Protein AF-A0A7S1QI82-F1 (afdb_monomer_lite)

Secondary structure (DSSP, 8-state):
-PPPHHHHHHHHHHHHHHHHHHHHHHHHHHHHHHHHHHHHTTPPPPPTHHHHHHHHHHHHHHHHIIIIIHHHHHHHHH---S-HHHHHHHHHHHHHHHHHHHHHHHHHHHHHHHHSS--TTHHHHHHHHHHHHHHHHHHHHHHHHHHHHHHHHHHHHT-HHHHHHHHHHHHHHHHHHHHHHHHHHHHHHHHHHHHHHHHHTT---HHHHHHHHHHHHHHHHHHHHHHHHHHHTT--

pLDDT: mean 76.44, std 11.3, range [37.56, 93.88]

InterPro domains:
  IPR006876 LMBR1-like membrane protein [PF04791] (2-194)
  IPR051584 GPCR-associated LMBR1 domain-containing protein [PTHR21355] (2-207)

Organism: Alexandrium catenella (NCBI:txid2925)

Foldseek 3Di:
DDDPPLNVVLVVLLVCLVVVVVVLVVVVVVLVVVQVVCVVVVHDGDDCVVSVVSVVCSVVSVVCSVPPVVVLVVQLVVQPDPDNVCSSVVSCVVCVVVVVVVVVVVVVVLVCVVVVPPPPPDPVVVVVVVVVVVVVVVCVVVVVVCVPVVVVVVVCVVDVVNVVVVVVVVVVVVVVVVVVVVVVVVVVLVVVVVVLVVVVVPDDDPVSVVVSVVVVVVSVVVVVVVVCVVVVVVDD

Radius of gyration: 30.06 Å; chains: 1; bounding box: 68×50×97 Å

Sequence (236 aa):
REVGWLSFLTSLLGFVLSFGIIALVPYDVWEALSLEEAQQRHEDLPSQVLVDSSWELIYWATSLLCWVLCPVFIEYEAAGDFTVIGRLRASLKRNAAWCAAYIIGGLLVLVWLSVGGGAHGGLSAWCIAASNAWGLLVSTVLMGYGLVAVPRHLWRLACPAEQLATSYCVAVSMDEARLSTQFELQDVISEARAEIMSRSMQMWDPNLERAFSILQQTLEECEQLHCELTNGARGP

Structure (mmCIF, N/CA/C/O backbone):
data_AF-A0A7S1QI82-F1
#
_entry.id   AF-A0A7S1QI82-F1
#
loop_
_atom_site.group_PDB
_atom_site.id
_atom_site.type_symbol
_atom_site.label_atom_id
_atom_site.label_alt_id
_atom_site.label_comp_id
_atom_site.label_asym_id
_atom_site.label_entity_id
_atom_site.label_seq_id
_atom_site.pdbx_PDB_ins_code
_atom_site.Cartn_x
_atom_site.Cartn_y
_atom_site.Cartn_z
_atom_site.occupancy
_atom_site.B_iso_or_equiv
_atom_site.auth_seq_id
_atom_site.auth_comp_id
_atom_site.auth_asym_id
_atom_site.auth_atom_id
_atom_site.pdbx_PDB_model_num
ATOM 1 N N . ARG A 1 1 ? -21.708 5.880 1.267 1.00 50.91 1 ARG A N 1
ATOM 2 C CA . ARG A 1 1 ? -20.291 5.980 1.691 1.00 50.91 1 ARG A CA 1
ATOM 3 C C . ARG A 1 1 ? -19.605 6.826 0.629 1.00 50.91 1 ARG A C 1
ATOM 5 O O . ARG A 1 1 ? -19.436 6.339 -0.479 1.00 50.91 1 ARG A O 1
ATOM 12 N N . GLU A 1 2 ? -19.391 8.113 0.893 1.00 57.50 2 GLU A N 1
ATOM 13 C CA . GLU A 1 2 ? -18.728 9.001 -0.069 1.00 57.50 2 GLU A CA 1
ATOM 14 C C . GLU A 1 2 ? -17.268 8.562 -0.189 1.00 57.50 2 GLU A C 1
ATOM 16 O O . GLU A 1 2 ? -16.585 8.387 0.821 1.00 57.50 2 GLU A O 1
ATOM 21 N N . VAL A 1 3 ? -16.818 8.270 -1.408 1.00 61.97 3 VAL A N 1
ATOM 22 C CA . VAL A 1 3 ? -15.429 7.873 -1.645 1.00 61.97 3 VAL A CA 1
ATOM 23 C C . VAL A 1 3 ? -14.566 9.089 -1.337 1.00 61.97 3 VAL A C 1
ATOM 25 O O . VAL A 1 3 ? -14.756 10.149 -1.930 1.00 61.97 3 VAL A O 1
ATOM 28 N N . GLY A 1 4 ? -13.641 8.950 -0.386 1.00 75.31 4 GLY A N 1
ATOM 29 C CA . GLY A 1 4 ? -12.740 10.037 -0.023 1.00 75.31 4 GLY A CA 1
ATOM 30 C C . GLY A 1 4 ? -11.997 10.547 -1.258 1.00 75.31 4 GLY A C 1
ATOM 31 O O . GLY A 1 4 ? -11.452 9.757 -2.029 1.00 75.31 4 GLY A O 1
ATOM 32 N N . TRP A 1 5 ? -11.957 11.868 -1.434 1.00 75.56 5 TRP A N 1
ATOM 33 C CA . TRP A 1 5 ? -11.294 12.528 -2.568 1.00 75.56 5 TRP A CA 1
ATOM 34 C C . TRP A 1 5 ? -9.843 12.057 -2.772 1.00 75.56 5 TRP A C 1
ATOM 36 O O . TRP A 1 5 ? -9.383 11.897 -3.900 1.00 75.56 5 TRP A O 1
ATOM 46 N N . LEU A 1 6 ? -9.143 11.747 -1.676 1.00 74.81 6 LEU A N 1
ATOM 47 C CA . LEU A 1 6 ? -7.793 11.182 -1.699 1.00 74.81 6 LEU A CA 1
ATOM 48 C C . LEU A 1 6 ? -7.753 9.789 -2.345 1.00 74.81 6 LEU A C 1
ATOM 50 O O . LEU A 1 6 ? -6.914 9.540 -3.206 1.00 74.81 6 LEU A O 1
ATOM 54 N N . SER A 1 7 ? -8.669 8.888 -1.993 1.00 76.81 7 SER A N 1
ATOM 55 C CA . SER A 1 7 ? -8.732 7.543 -2.584 1.00 76.81 7 SER A CA 1
ATOM 56 C C . SER A 1 7 ? -9.042 7.600 -4.080 1.00 76.81 7 SER A C 1
ATOM 58 O O . SER A 1 7 ? -8.488 6.833 -4.865 1.00 76.81 7 SER A O 1
ATOM 60 N N . PHE A 1 8 ? -9.881 8.552 -4.494 1.00 83.50 8 PHE A N 1
ATOM 61 C CA . PHE A 1 8 ? -10.171 8.783 -5.906 1.00 83.50 8 PHE A CA 1
ATOM 62 C C . PHE A 1 8 ? -8.943 9.292 -6.675 1.00 83.50 8 PHE A C 1
ATOM 64 O O . PHE A 1 8 ? -8.567 8.697 -7.682 1.00 83.50 8 PHE A O 1
ATOM 71 N N . LEU A 1 9 ? -8.281 10.347 -6.185 1.00 82.94 9 LEU A N 1
ATOM 72 C CA . LEU A 1 9 ? -7.112 10.948 -6.841 1.00 82.94 9 LEU A CA 1
ATOM 73 C C . LEU A 1 9 ? -5.967 9.959 -7.047 1.00 82.94 9 LEU A C 1
ATOM 75 O O . LEU A 1 9 ? -5.287 9.979 -8.065 1.00 82.94 9 LEU A O 1
ATOM 79 N N . THR A 1 10 ? -5.743 9.098 -6.073 1.00 81.94 10 THR A N 1
ATOM 80 C CA . THR A 1 10 ? -4.635 8.143 -6.086 1.00 81.94 10 THR A CA 1
ATOM 81 C C . THR A 1 10 ? -4.919 6.931 -6.954 1.00 81.94 10 THR A C 1
ATOM 83 O O . THR A 1 10 ? -4.028 6.475 -7.668 1.00 81.94 10 THR A O 1
ATOM 86 N N . SER A 1 11 ? -6.176 6.483 -6.988 1.00 85.06 11 SER A N 1
ATOM 87 C CA . SER A 1 11 ? -6.643 5.500 -7.966 1.00 85.06 11 SER A CA 1
ATOM 88 C C . SER A 1 11 ? -6.535 6.053 -9.388 1.00 85.06 11 SER A C 1
ATOM 90 O O . SER A 1 11 ? -6.056 5.358 -10.280 1.00 85.06 11 SER A O 1
ATOM 92 N N . LEU A 1 12 ? -6.909 7.322 -9.597 1.00 88.12 12 LEU A N 1
ATOM 93 C CA . LEU A 1 12 ? -6.747 8.008 -10.879 1.00 88.12 12 LEU A CA 1
ATOM 94 C C . LEU A 1 12 ? -5.268 8.121 -11.267 1.00 88.12 12 LEU A C 1
ATOM 96 O O . LEU A 1 12 ? -4.919 7.852 -12.411 1.00 88.12 12 LEU A O 1
ATOM 100 N N . LEU A 1 13 ? -4.394 8.472 -10.323 1.00 86.69 13 LEU A N 1
ATOM 101 C CA . LEU A 1 13 ? -2.956 8.571 -10.561 1.00 86.69 13 LEU A CA 1
ATOM 102 C C . LEU A 1 13 ? -2.363 7.212 -10.959 1.00 86.69 13 LEU A C 1
ATOM 104 O O . LEU A 1 13 ? -1.654 7.121 -11.956 1.00 86.69 13 LEU A O 1
ATOM 108 N N . GLY A 1 14 ? -2.706 6.142 -10.235 1.00 86.25 14 GLY A N 1
ATOM 109 C CA . GLY A 1 14 ? -2.289 4.781 -10.578 1.00 86.25 14 GLY A CA 1
ATOM 110 C C . GLY A 1 14 ? -2.813 4.320 -11.936 1.00 86.25 14 GLY A C 1
ATOM 111 O O . GLY A 1 14 ? -2.074 3.709 -12.710 1.00 86.25 14 GLY A O 1
ATOM 112 N N . PHE A 1 15 ? -4.057 4.671 -12.262 1.00 88.50 15 PHE A N 1
ATOM 113 C CA . PHE A 1 15 ? -4.649 4.415 -13.570 1.00 88.50 15 PHE A CA 1
ATOM 114 C C . PHE A 1 15 ? -3.873 5.135 -14.679 1.00 88.50 15 PHE A C 1
ATOM 116 O O . PHE A 1 15 ? -3.403 4.491 -15.612 1.00 88.50 15 PHE A O 1
ATOM 123 N N . VAL A 1 16 ? -3.669 6.449 -14.560 1.00 88.44 16 VAL A N 1
ATOM 124 C CA . VAL A 1 16 ? -2.953 7.248 -15.567 1.00 88.44 16 VAL A CA 1
ATOM 125 C C . VAL A 1 16 ? -1.527 6.737 -15.770 1.00 88.44 16 VAL A C 1
ATOM 127 O O . VAL A 1 16 ? -1.097 6.601 -16.911 1.00 88.44 16 VAL A O 1
ATOM 130 N N . LEU A 1 17 ? -0.815 6.385 -14.695 1.00 87.19 17 LEU A N 1
ATOM 131 C CA . LEU A 1 17 ? 0.535 5.821 -14.792 1.00 87.19 17 LEU A CA 1
ATOM 132 C C . LEU A 1 17 ? 0.546 4.461 -15.506 1.00 87.19 17 LEU A C 1
ATOM 134 O O . LEU A 1 17 ? 1.411 4.218 -16.342 1.00 87.19 17 LEU A O 1
ATOM 138 N N . SER A 1 18 ? -0.435 3.598 -15.229 1.00 87.25 18 SER A N 1
ATOM 139 C CA . SER A 1 18 ? -0.530 2.270 -15.851 1.00 87.25 18 SER A CA 1
ATOM 140 C C . SER A 1 18 ? -0.865 2.353 -17.343 1.00 87.25 18 SER A C 1
ATOM 142 O O . SER A 1 18 ? -0.244 1.678 -18.161 1.00 87.25 18 SER A O 1
ATOM 144 N N . PHE A 1 19 ? -1.819 3.208 -17.718 1.00 87.62 19 PHE A N 1
ATOM 145 C CA . PHE A 1 19 ? -2.184 3.420 -19.122 1.00 87.62 19 PHE A CA 1
ATOM 146 C C . PHE A 1 19 ? -1.145 4.255 -19.881 1.00 87.62 19 PHE A C 1
ATOM 148 O O . PHE A 1 19 ? -1.013 4.100 -21.094 1.00 87.62 19 PHE A O 1
ATOM 155 N N . GLY A 1 20 ? -0.357 5.073 -19.180 1.00 86.69 20 GLY A N 1
ATOM 156 C CA . GLY A 1 20 ? 0.772 5.805 -19.751 1.00 86.69 20 GLY A CA 1
ATOM 157 C C . GLY A 1 20 ? 1.814 4.883 -20.387 1.00 86.69 20 GLY A C 1
ATOM 158 O O . GLY A 1 20 ? 2.321 5.199 -21.457 1.00 86.69 20 GLY A O 1
ATOM 159 N N . ILE A 1 21 ? 2.055 3.699 -19.809 1.00 88.25 21 ILE A N 1
ATOM 160 C CA . ILE A 1 21 ? 2.986 2.701 -20.367 1.00 88.25 21 ILE A CA 1
ATOM 161 C C . ILE A 1 21 ? 2.522 2.224 -21.750 1.00 88.25 21 ILE A C 1
ATOM 163 O O . ILE A 1 21 ? 3.332 2.092 -22.662 1.00 88.25 21 ILE A O 1
ATOM 167 N N . ILE A 1 22 ? 1.214 2.022 -21.938 1.00 90.94 22 ILE A N 1
ATOM 168 C CA . ILE A 1 22 ? 0.648 1.568 -23.219 1.00 90.94 22 ILE A CA 1
ATOM 169 C C . ILE A 1 22 ? 0.904 2.597 -24.328 1.00 90.94 22 ILE A C 1
ATOM 171 O O . ILE A 1 22 ? 1.126 2.214 -25.473 1.00 90.94 22 ILE A O 1
ATOM 175 N N . ALA A 1 23 ? 0.892 3.889 -23.994 1.00 86.69 23 ALA A N 1
ATOM 176 C CA . ALA A 1 23 ? 1.216 4.959 -24.933 1.00 86.69 23 ALA A CA 1
ATOM 177 C C . ALA A 1 23 ? 2.732 5.163 -25.107 1.00 86.69 23 ALA A C 1
ATOM 179 O O . ALA A 1 23 ? 3.173 5.520 -26.197 1.00 86.69 23 ALA A O 1
ATOM 180 N N . LEU A 1 24 ? 3.529 4.919 -24.062 1.00 89.31 24 LEU A N 1
ATOM 181 C CA . LEU A 1 24 ? 4.978 5.118 -24.087 1.00 89.31 24 LEU A CA 1
ATOM 182 C C . LEU A 1 24 ? 5.702 4.053 -24.923 1.00 89.31 24 LEU A C 1
ATOM 184 O O . LEU A 1 24 ? 6.627 4.388 -25.648 1.00 89.31 24 LEU A O 1
ATOM 188 N N . VAL A 1 25 ? 5.256 2.794 -24.884 1.00 91.19 25 VAL A N 1
ATOM 189 C CA . VAL A 1 25 ? 5.865 1.690 -25.653 1.00 91.19 25 VAL A CA 1
ATOM 190 C C . VAL A 1 25 ? 5.914 1.942 -27.171 1.00 91.19 25 VAL A C 1
ATOM 192 O O . VAL A 1 25 ? 6.984 1.797 -27.754 1.00 91.19 25 VAL A O 1
ATOM 195 N N . PRO A 1 26 ? 4.822 2.316 -27.866 1.00 91.38 26 PRO A N 1
ATOM 196 C CA . PRO A 1 26 ? 4.897 2.595 -29.301 1.00 91.38 26 PRO A CA 1
ATOM 197 C C . PRO A 1 26 ? 5.743 3.835 -29.619 1.00 91.38 26 PRO A C 1
ATOM 199 O O . PRO A 1 26 ? 6.347 3.885 -30.687 1.00 91.38 26 PRO A O 1
ATOM 202 N N . TYR A 1 27 ? 5.805 4.812 -28.708 1.00 88.31 27 TYR A N 1
ATOM 203 C CA . TYR A 1 27 ? 6.671 5.983 -28.847 1.00 88.31 27 TYR A CA 1
ATOM 204 C C . TYR A 1 27 ? 8.159 5.605 -28.729 1.00 88.31 27 TYR A C 1
ATOM 206 O O . TYR A 1 27 ? 8.951 6.001 -29.575 1.00 88.31 27 TYR A O 1
ATOM 214 N N . ASP A 1 28 ? 8.508 4.760 -27.757 1.00 90.12 28 ASP A N 1
ATOM 215 C CA . ASP A 1 28 ? 9.850 4.196 -27.561 1.00 90.12 28 ASP A CA 1
ATOM 216 C C . ASP A 1 28 ? 10.317 3.391 -28.787 1.00 90.12 28 ASP A C 1
ATOM 218 O O . ASP A 1 28 ? 11.400 3.617 -29.322 1.00 90.12 28 ASP A O 1
ATOM 222 N N . VAL A 1 29 ? 9.449 2.524 -29.324 1.00 89.50 29 VAL A N 1
ATOM 223 C CA . VAL A 1 29 ? 9.747 1.757 -30.548 1.00 89.50 29 VAL A CA 1
ATOM 224 C C . VAL A 1 29 ? 9.935 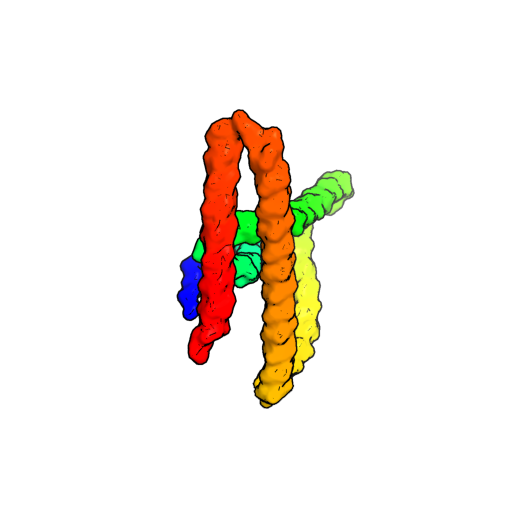2.674 -31.758 1.00 89.50 29 VAL A C 1
ATOM 226 O O . VAL A 1 29 ? 10.827 2.442 -32.573 1.00 89.50 29 VAL A O 1
ATOM 229 N N . TRP A 1 30 ? 9.104 3.710 -31.899 1.00 89.06 30 TRP A N 1
ATOM 230 C CA . TRP A 1 30 ? 9.248 4.681 -32.982 1.00 89.06 30 TRP A CA 1
ATOM 231 C C . TRP A 1 30 ? 10.574 5.442 -32.888 1.00 89.06 30 TRP A C 1
ATOM 233 O O . TRP A 1 30 ? 11.267 5.591 -33.896 1.00 89.06 30 TRP A O 1
ATOM 243 N N . GLU A 1 31 ? 10.957 5.866 -31.684 1.00 86.12 31 GLU A N 1
ATOM 244 C CA . GLU A 1 31 ? 12.223 6.554 -31.455 1.00 86.12 31 GLU A CA 1
ATOM 245 C C . GLU A 1 31 ? 13.407 5.628 -31.765 1.00 86.12 31 GLU A C 1
ATOM 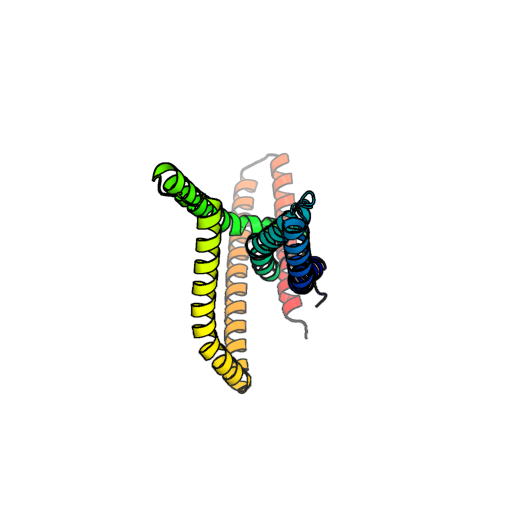247 O O . GLU A 1 31 ? 14.279 6.008 -32.548 1.00 86.12 31 GLU A O 1
ATOM 252 N N . ALA A 1 32 ? 13.391 4.380 -31.284 1.00 86.81 32 ALA A N 1
ATOM 253 C CA . ALA A 1 32 ? 14.423 3.379 -31.571 1.00 86.81 32 ALA A CA 1
ATOM 254 C C . ALA A 1 32 ? 14.628 3.137 -33.079 1.00 86.81 32 ALA A C 1
ATOM 256 O O . ALA A 1 32 ? 15.766 3.088 -33.548 1.00 86.81 32 ALA A O 1
ATOM 257 N N . LEU A 1 33 ? 13.540 3.052 -33.853 1.00 87.19 33 LEU A N 1
ATOM 258 C CA . LEU A 1 33 ? 13.611 2.913 -35.312 1.00 87.19 33 LEU A CA 1
ATOM 259 C C . LEU A 1 33 ? 14.194 4.166 -35.978 1.00 87.19 33 LEU A C 1
ATOM 261 O O . LEU A 1 33 ? 15.037 4.058 -36.865 1.00 87.19 33 LEU A O 1
ATOM 265 N N . SER A 1 34 ? 13.792 5.357 -35.526 1.00 85.31 34 SER A N 1
ATOM 266 C CA . SER A 1 34 ? 14.312 6.621 -36.062 1.00 85.31 34 SER A CA 1
ATOM 267 C C . SER A 1 34 ? 15.818 6.789 -35.823 1.00 85.31 34 SER A C 1
ATOM 269 O O . SER A 1 34 ? 16.533 7.316 -36.675 1.00 85.31 34 SER A O 1
ATOM 271 N N . LEU A 1 35 ? 16.315 6.281 -34.693 1.00 83.25 35 LEU A N 1
ATOM 272 C CA . LEU A 1 35 ? 17.734 6.276 -34.345 1.00 83.25 35 LEU A CA 1
ATOM 273 C C . LEU A 1 35 ? 18.528 5.307 -35.216 1.00 83.25 35 LEU A C 1
ATOM 275 O O . LEU A 1 35 ? 19.625 5.642 -35.662 1.00 83.25 35 LEU A O 1
ATOM 279 N N . GLU A 1 36 ? 17.974 4.124 -35.488 1.00 84.38 36 GLU A N 1
ATOM 280 C CA . GLU A 1 36 ? 18.591 3.151 -36.389 1.00 84.38 36 GLU A CA 1
ATOM 281 C C . GLU A 1 36 ? 18.690 3.706 -37.821 1.00 84.38 36 GLU A C 1
ATOM 283 O O . GLU A 1 36 ? 19.739 3.596 -38.460 1.00 84.38 36 GLU A O 1
ATOM 288 N N . GLU A 1 37 ? 17.644 4.387 -38.299 1.00 84.06 37 GLU A N 1
ATOM 289 C CA . GLU A 1 37 ? 17.638 5.066 -39.599 1.00 84.06 37 GLU A CA 1
ATOM 290 C C . GLU A 1 37 ? 18.645 6.229 -39.670 1.00 84.06 37 GLU A C 1
ATOM 292 O O . GLU A 1 37 ? 19.379 6.347 -40.657 1.00 84.06 37 GLU A O 1
ATOM 297 N N . ALA A 1 38 ? 18.720 7.071 -38.632 1.00 81.69 38 ALA A N 1
ATOM 298 C CA . ALA A 1 38 ? 19.681 8.176 -38.549 1.00 81.69 38 ALA A CA 1
ATOM 299 C C . ALA A 1 38 ? 21.132 7.665 -38.536 1.00 81.69 38 ALA A C 1
ATOM 301 O O . ALA A 1 38 ? 21.995 8.193 -39.246 1.00 81.69 38 ALA A O 1
ATOM 302 N N . GLN A 1 39 ? 21.384 6.571 -37.811 1.00 81.31 39 GLN A N 1
ATOM 303 C CA . GLN A 1 39 ? 22.694 5.929 -37.749 1.00 81.31 39 GLN A CA 1
ATOM 304 C C . GLN A 1 39 ? 23.097 5.301 -39.091 1.00 81.31 39 GLN A C 1
ATOM 306 O O . GLN A 1 39 ? 24.255 5.407 -39.501 1.00 81.31 39 GLN A O 1
ATOM 311 N N . GLN A 1 40 ? 22.153 4.706 -39.828 1.00 82.69 40 GLN A N 1
ATOM 312 C CA . GLN A 1 40 ? 22.407 4.219 -41.189 1.00 82.69 40 GLN A CA 1
ATOM 313 C C . GLN A 1 40 ? 22.715 5.360 -42.171 1.00 82.69 40 GLN A C 1
ATOM 315 O O . GLN A 1 40 ? 23.562 5.193 -43.052 1.00 82.69 40 GLN A O 1
ATOM 320 N N . ARG A 1 41 ? 22.082 6.530 -42.012 1.00 82.69 41 ARG A N 1
ATOM 321 C CA . ARG A 1 41 ? 22.326 7.712 -42.858 1.00 82.69 41 ARG A CA 1
ATOM 322 C C . ARG A 1 41 ? 23.559 8.541 -42.478 1.00 82.69 41 ARG A C 1
ATOM 324 O O . ARG A 1 41 ? 23.861 9.479 -43.210 1.00 82.69 41 ARG A O 1
ATOM 331 N N . HIS A 1 42 ? 24.288 8.191 -41.411 1.00 76.94 42 HIS A N 1
ATOM 332 C CA . HIS A 1 42 ? 25.378 9.019 -40.860 1.00 76.94 42 HIS A CA 1
ATOM 333 C C . HIS A 1 42 ? 24.929 10.464 -40.544 1.00 76.94 42 HIS A C 1
ATOM 335 O O . HIS A 1 42 ? 25.707 11.405 -40.693 1.00 76.94 42 HIS A O 1
ATOM 341 N N . GLU A 1 43 ? 23.675 10.653 -40.125 1.00 76.88 43 GLU A N 1
ATOM 342 C CA . GLU A 1 43 ? 23.209 11.939 -39.592 1.00 76.88 43 GLU A CA 1
ATOM 343 C C . GLU A 1 43 ? 23.440 12.004 -38.075 1.00 76.88 43 GLU A C 1
ATOM 345 O O . GLU A 1 43 ? 23.554 10.972 -37.407 1.00 76.88 43 GLU A O 1
ATOM 350 N N . ASP A 1 44 ? 23.536 13.219 -37.527 1.00 75.06 44 ASP A N 1
ATOM 351 C CA . ASP A 1 44 ? 23.667 13.427 -36.083 1.00 75.06 44 ASP A CA 1
ATOM 352 C C . ASP A 1 44 ? 22.489 12.766 -35.348 1.00 75.06 44 ASP A C 1
ATOM 354 O O . ASP A 1 44 ? 21.323 13.029 -35.655 1.00 75.06 44 ASP A O 1
ATOM 358 N N . LEU A 1 45 ? 22.788 11.893 -34.377 1.00 71.88 45 LEU A N 1
ATOM 359 C CA . LEU A 1 45 ? 21.750 11.157 -33.657 1.00 71.88 45 LEU A CA 1
ATOM 360 C C . LEU A 1 45 ? 20.876 12.116 -32.827 1.00 71.88 45 LEU A C 1
ATOM 362 O O . LEU A 1 45 ? 21.414 12.894 -32.028 1.00 71.88 45 LEU A O 1
ATOM 366 N N . PRO A 1 46 ? 19.537 12.025 -32.930 1.00 69.25 46 PRO A N 1
ATOM 367 C CA . PRO A 1 46 ? 18.651 12.701 -31.993 1.00 69.25 46 PRO A CA 1
ATOM 368 C C . PRO A 1 46 ? 18.878 12.162 -30.570 1.00 69.25 46 PRO A C 1
ATOM 370 O O . PRO A 1 46 ? 19.127 10.977 -30.358 1.00 69.25 46 PRO A O 1
ATOM 373 N N . SER A 1 47 ? 18.834 13.041 -29.568 1.00 72.31 47 SER A N 1
ATOM 374 C CA . SER A 1 47 ? 19.129 12.675 -28.181 1.00 72.31 47 SER A CA 1
ATOM 375 C C . SER A 1 47 ? 17.960 11.914 -27.528 1.00 72.31 47 SER A C 1
ATOM 377 O O . SER A 1 47 ? 16.892 12.501 -27.373 1.00 72.31 47 SER A O 1
ATOM 379 N N . GLN A 1 48 ? 18.196 10.686 -27.043 1.00 74.94 48 GLN A N 1
ATOM 380 C CA . GLN A 1 48 ? 17.229 9.792 -26.350 1.00 74.94 48 GLN A CA 1
ATOM 381 C C . GLN A 1 48 ? 16.723 10.278 -24.976 1.00 74.94 48 GLN A C 1
ATOM 383 O O . GLN A 1 48 ? 16.037 9.572 -24.239 1.00 74.94 48 GLN A O 1
ATOM 388 N N . VAL A 1 49 ? 17.052 11.514 -24.603 1.00 77.69 49 VAL A N 1
ATOM 389 C CA . VAL A 1 49 ? 16.853 12.046 -23.248 1.00 77.69 49 VAL A CA 1
ATOM 390 C C . VAL A 1 49 ? 15.379 12.027 -22.832 1.00 77.69 49 VAL A C 1
ATOM 392 O O . VAL A 1 49 ? 15.079 11.856 -21.650 1.00 77.69 49 VAL A O 1
ATOM 395 N N . LEU A 1 50 ? 14.451 12.209 -23.779 1.00 79.56 50 LEU A N 1
ATOM 396 C CA . LEU A 1 50 ? 13.022 12.302 -23.479 1.00 79.56 50 LEU A CA 1
ATOM 397 C C . LEU A 1 50 ? 12.414 10.942 -23.103 1.00 79.56 50 LEU A C 1
ATOM 399 O O . LEU A 1 50 ? 11.608 10.877 -22.171 1.00 79.56 50 LEU A O 1
ATOM 403 N N . VAL A 1 51 ? 12.804 9.871 -23.798 1.00 83.94 51 VAL A N 1
ATOM 404 C CA . VAL A 1 51 ? 12.328 8.503 -23.537 1.00 83.94 51 VAL A CA 1
ATOM 405 C C . VAL A 1 51 ? 12.886 7.989 -22.225 1.00 83.94 51 VAL A C 1
ATOM 407 O O . VAL A 1 51 ? 12.110 7.556 -21.371 1.00 83.94 51 VAL A O 1
ATOM 410 N N . ASP A 1 52 ? 14.196 8.134 -22.022 1.00 83.19 52 ASP A N 1
ATOM 411 C CA . ASP A 1 52 ? 14.863 7.711 -20.790 1.00 83.19 52 ASP A CA 1
ATOM 412 C C . ASP A 1 52 ? 14.253 8.410 -19.567 1.00 83.19 52 ASP A C 1
ATOM 414 O O . ASP A 1 52 ? 13.846 7.761 -18.600 1.00 83.19 52 ASP A O 1
ATOM 418 N N . SER A 1 53 ? 14.067 9.733 -19.646 1.00 84.69 53 SER A N 1
ATOM 419 C CA . SER A 1 53 ? 13.437 10.511 -18.569 1.00 84.69 53 SER A CA 1
ATOM 420 C C . SER A 1 53 ? 11.984 10.094 -18.312 1.00 84.69 53 SER A C 1
ATOM 422 O O . SER A 1 53 ? 11.522 10.115 -17.170 1.00 84.69 53 SER A O 1
ATOM 424 N N . SER A 1 54 ? 11.242 9.715 -19.357 1.00 86.06 54 SER A N 1
ATOM 425 C CA . SER A 1 54 ? 9.845 9.281 -19.234 1.00 86.06 54 SER A CA 1
ATOM 426 C C . SER A 1 54 ? 9.735 7.924 -18.539 1.00 86.06 54 SER A C 1
ATOM 428 O O . SER A 1 54 ? 8.885 7.747 -17.662 1.00 86.06 54 SER A O 1
ATOM 430 N N . TRP A 1 55 ? 10.621 6.984 -18.877 1.00 86.81 55 TRP A N 1
ATOM 431 C CA . TRP A 1 55 ? 10.706 5.682 -18.217 1.00 86.81 55 TRP A CA 1
ATOM 432 C C . TRP A 1 55 ? 11.114 5.805 -16.753 1.00 86.81 55 TRP A C 1
ATOM 434 O O . TRP A 1 55 ? 10.476 5.196 -15.890 1.00 86.81 55 TRP A O 1
ATOM 444 N N . GLU A 1 56 ? 12.113 6.634 -16.450 1.00 85.06 56 GLU A N 1
ATOM 445 C CA . GLU A 1 56 ? 12.506 6.911 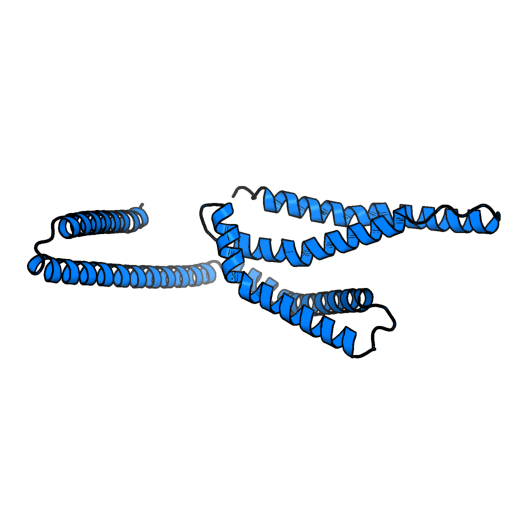-15.070 1.00 85.06 56 GLU A CA 1
ATOM 446 C C . GLU A 1 56 ? 11.354 7.537 -14.277 1.00 85.06 56 GLU A C 1
ATOM 448 O O . GLU A 1 56 ? 11.064 7.095 -13.163 1.00 85.06 56 GLU A O 1
ATOM 453 N N . LEU A 1 57 ? 10.642 8.514 -14.848 1.00 86.31 57 LEU A N 1
ATOM 454 C CA . LEU A 1 57 ? 9.511 9.161 -14.185 1.00 86.31 57 LEU A CA 1
ATOM 455 C C . LEU A 1 57 ? 8.403 8.159 -13.841 1.00 86.31 57 LEU A C 1
ATOM 457 O O . LEU A 1 57 ? 7.947 8.133 -12.699 1.00 86.31 57 LEU A O 1
ATOM 461 N N . ILE A 1 58 ? 7.973 7.330 -14.798 1.00 86.62 58 ILE A N 1
ATOM 462 C CA . ILE A 1 58 ? 6.923 6.325 -14.568 1.00 86.62 58 ILE A CA 1
ATOM 463 C C . ILE A 1 58 ? 7.390 5.288 -13.546 1.00 86.62 58 ILE A C 1
ATOM 465 O O . ILE A 1 58 ? 6.629 4.919 -12.646 1.00 86.62 58 ILE A O 1
ATOM 469 N N . TYR A 1 59 ? 8.642 4.844 -13.639 1.00 84.75 59 TYR A N 1
ATOM 470 C CA . TYR A 1 59 ? 9.215 3.893 -12.696 1.00 84.75 59 TYR A CA 1
ATOM 471 C C . TYR A 1 59 ? 9.209 4.449 -11.264 1.00 84.75 59 TYR A C 1
ATOM 473 O O . TYR A 1 59 ? 8.668 3.831 -10.344 1.00 84.75 59 TYR A O 1
ATOM 481 N N . TRP A 1 60 ? 9.751 5.649 -11.057 1.00 83.25 60 TRP A N 1
ATOM 482 C CA . TRP A 1 60 ? 9.809 6.255 -9.729 1.00 83.25 60 TRP A CA 1
ATOM 483 C C . TRP A 1 60 ? 8.421 6.629 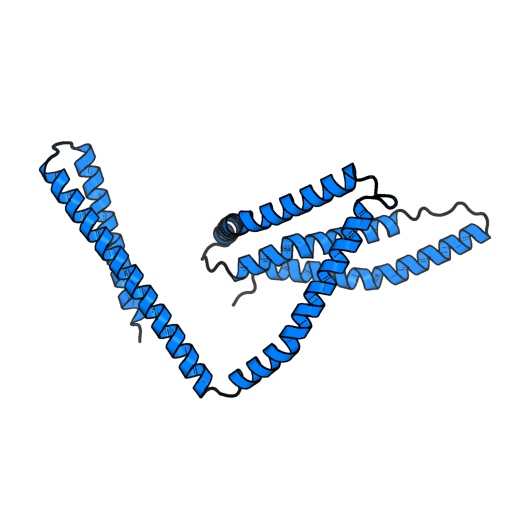-9.209 1.00 83.25 60 TRP A C 1
ATOM 485 O O . TRP A 1 60 ? 8.135 6.404 -8.033 1.00 83.25 60 TRP A O 1
ATOM 495 N N . ALA A 1 61 ? 7.529 7.122 -10.070 1.00 84.94 61 ALA A N 1
ATOM 496 C CA . ALA A 1 61 ? 6.154 7.433 -9.696 1.00 84.94 61 ALA A CA 1
ATOM 497 C C . ALA A 1 61 ? 5.389 6.182 -9.241 1.00 84.94 61 ALA A C 1
ATOM 499 O O . ALA A 1 61 ? 4.733 6.217 -8.200 1.00 84.94 61 ALA A O 1
ATOM 500 N N . THR A 1 62 ? 5.500 5.065 -9.965 1.00 84.50 62 THR A N 1
ATOM 501 C CA . THR A 1 62 ? 4.846 3.798 -9.586 1.00 84.50 62 THR A CA 1
ATOM 502 C C . THR A 1 62 ? 5.468 3.181 -8.334 1.00 84.50 62 THR A C 1
ATOM 504 O O . THR A 1 62 ? 4.745 2.679 -7.472 1.00 84.50 62 THR A O 1
ATOM 507 N N . SER A 1 63 ? 6.787 3.291 -8.167 1.00 82.12 63 SER A N 1
ATOM 508 C CA . SER A 1 63 ? 7.483 2.859 -6.953 1.00 82.12 63 SER A CA 1
ATOM 509 C C . SER A 1 63 ? 7.019 3.646 -5.720 1.00 82.12 63 SER A C 1
ATOM 511 O O . SER A 1 63 ? 6.620 3.051 -4.718 1.00 82.12 63 SER A O 1
ATOM 513 N N . LEU A 1 64 ? 6.965 4.980 -5.803 1.00 80.88 64 LEU A N 1
ATOM 514 C CA . LEU A 1 64 ? 6.456 5.834 -4.725 1.00 80.88 64 LEU A CA 1
ATOM 515 C C . LEU A 1 64 ? 4.975 5.567 -4.435 1.00 80.88 64 LEU A C 1
ATOM 517 O O . LEU A 1 64 ? 4.572 5.497 -3.272 1.00 80.88 64 LEU A O 1
ATOM 521 N N . LEU A 1 65 ? 4.170 5.367 -5.478 1.00 80.69 65 LEU A N 1
ATOM 522 C CA . LEU A 1 65 ? 2.760 5.015 -5.348 1.00 80.69 65 LEU A CA 1
ATOM 523 C C . LEU A 1 65 ? 2.584 3.718 -4.541 1.00 80.69 65 LEU A C 1
ATOM 525 O O . LEU A 1 65 ? 1.771 3.669 -3.619 1.00 80.69 65 LEU A O 1
ATOM 529 N N . CYS A 1 66 ? 3.384 2.694 -4.842 1.00 79.81 66 CYS A N 1
ATOM 530 C CA . CYS A 1 66 ? 3.313 1.396 -4.180 1.00 79.81 66 CYS A CA 1
ATOM 531 C C . CYS A 1 66 ? 3.845 1.432 -2.740 1.00 79.81 66 CYS A C 1
ATOM 533 O O . CYS A 1 66 ? 3.214 0.896 -1.833 1.00 79.81 66 CYS A O 1
ATOM 535 N N . TRP A 1 67 ? 5.004 2.049 -2.513 1.00 75.44 67 TRP A N 1
ATOM 536 C CA . TRP A 1 67 ? 5.684 1.984 -1.216 1.00 75.44 67 TRP A CA 1
ATOM 537 C C . TRP A 1 67 ? 5.214 3.032 -0.212 1.00 75.44 67 TRP A C 1
ATOM 539 O O . TRP A 1 67 ? 5.331 2.808 0.988 1.00 75.44 67 TRP A O 1
ATOM 549 N N . VAL A 1 68 ? 4.683 4.164 -0.672 1.00 71.62 68 VAL A N 1
ATOM 550 C CA . VAL A 1 68 ? 4.222 5.244 0.212 1.00 71.62 68 VAL A CA 1
ATOM 551 C C . VAL A 1 68 ? 2.706 5.314 0.218 1.00 71.62 68 VAL A C 1
ATOM 553 O O . VAL A 1 68 ? 2.086 5.319 1.278 1.00 71.62 68 VAL A O 1
ATOM 556 N N . LEU A 1 69 ? 2.084 5.350 -0.958 1.00 73.00 69 LEU A N 1
ATOM 557 C CA . LEU A 1 69 ? 0.665 5.668 -1.043 1.00 73.00 69 LEU A CA 1
ATOM 558 C C . LEU A 1 69 ? -0.224 4.486 -0.647 1.00 73.00 69 LEU A C 1
ATOM 560 O O . LEU A 1 69 ? -1.140 4.665 0.152 1.00 73.00 69 LEU A O 1
ATOM 564 N N . CYS A 1 70 ? 0.075 3.271 -1.116 1.00 74.19 70 CYS A N 1
ATOM 565 C CA . CYS A 1 70 ? -0.664 2.069 -0.716 1.00 74.19 70 CYS A CA 1
ATOM 566 C C . CYS A 1 70 ? -0.703 1.832 0.809 1.00 74.19 70 CYS A C 1
ATOM 568 O O . CYS A 1 70 ? -1.804 1.648 1.333 1.00 74.19 70 CYS A O 1
ATOM 570 N N . PRO A 1 71 ? 0.417 1.852 1.563 1.00 70.75 71 PRO A N 1
ATOM 571 C CA . PRO A 1 71 ? 0.351 1.652 3.012 1.00 70.75 71 PRO A CA 1
ATOM 572 C C . PRO A 1 71 ? -0.395 2.780 3.730 1.00 70.75 71 PRO A C 1
ATOM 574 O O . PRO A 1 71 ? -1.127 2.515 4.683 1.00 70.75 71 PRO A O 1
ATOM 577 N N . VAL A 1 72 ? -0.285 4.022 3.245 1.00 68.25 72 VAL A N 1
ATOM 578 C CA . VAL A 1 72 ? -1.083 5.140 3.768 1.00 68.25 72 VAL A CA 1
ATOM 579 C C . VAL A 1 72 ? -2.580 4.890 3.558 1.00 68.25 72 VAL A C 1
ATOM 581 O O . VAL A 1 72 ? -3.365 5.172 4.460 1.00 68.25 72 VAL A O 1
ATOM 584 N N . PHE A 1 73 ? -2.993 4.307 2.428 1.00 70.06 73 PHE A N 1
ATOM 585 C CA . PHE A 1 73 ? -4.400 3.962 2.195 1.00 70.06 73 PHE A CA 1
ATOM 586 C C . PHE A 1 73 ? -4.926 2.850 3.082 1.00 70.06 73 PHE A C 1
ATOM 588 O O . PHE A 1 73 ? -6.032 2.977 3.610 1.00 70.06 73 PHE A O 1
ATOM 595 N N . ILE A 1 74 ? -4.149 1.778 3.251 1.00 69.00 74 ILE A N 1
ATOM 596 C CA . ILE A 1 74 ? -4.527 0.656 4.117 1.00 69.00 74 ILE A CA 1
ATOM 597 C C . ILE A 1 74 ? -4.811 1.174 5.532 1.00 69.00 74 ILE A C 1
ATOM 599 O O . ILE A 1 74 ? -5.832 0.840 6.130 1.00 69.00 74 ILE A O 1
ATOM 603 N N . GLU A 1 75 ? -3.955 2.057 6.041 1.00 66.94 75 GLU A N 1
ATOM 604 C CA . GLU A 1 75 ? -4.145 2.643 7.362 1.00 66.94 75 GLU A CA 1
ATOM 605 C C . GLU A 1 75 ? -5.239 3.722 7.412 1.00 66.94 75 GLU A C 1
ATOM 607 O O . GLU A 1 75 ? -5.912 3.867 8.432 1.00 66.94 75 GLU A O 1
ATOM 612 N N . TYR A 1 76 ? -5.449 4.478 6.331 1.00 64.94 76 TYR A N 1
ATOM 613 C CA . TYR A 1 76 ? -6.508 5.489 6.254 1.00 64.94 76 TYR A CA 1
ATOM 614 C C . TYR A 1 76 ? -7.911 4.867 6.359 1.00 64.94 76 TYR A C 1
ATOM 616 O O . TYR A 1 76 ? -8.772 5.385 7.084 1.00 64.94 76 TYR A O 1
ATOM 624 N N . GLU A 1 77 ? -8.136 3.738 5.679 1.00 64.44 77 GLU A N 1
ATOM 625 C CA . GLU A 1 77 ? -9.375 2.958 5.804 1.00 64.44 77 GLU A CA 1
ATOM 626 C C . GLU A 1 77 ? -9.498 2.305 7.189 1.00 64.44 77 GLU A C 1
ATOM 628 O O . GLU A 1 77 ? -10.597 2.255 7.740 1.00 64.44 77 GLU A O 1
ATOM 633 N N . ALA A 1 78 ? -8.386 1.862 7.787 1.00 57.84 78 ALA A N 1
ATOM 634 C CA . ALA A 1 78 ? -8.386 1.249 9.117 1.00 57.84 78 ALA A CA 1
ATOM 635 C C . ALA A 1 78 ? -8.634 2.250 10.264 1.00 57.84 78 ALA A C 1
ATOM 637 O O . ALA A 1 78 ? -9.201 1.888 11.296 1.00 57.84 78 ALA A O 1
ATOM 638 N N . ALA A 1 79 ? -8.206 3.506 10.124 1.00 59.31 79 ALA A N 1
ATOM 639 C CA . ALA A 1 79 ? -8.305 4.508 11.180 1.00 59.31 79 ALA A CA 1
ATOM 640 C C . ALA A 1 79 ? -9.703 5.136 11.217 1.00 59.31 79 ALA A C 1
ATOM 642 O O . ALA A 1 79 ? -9.898 6.135 10.566 1.00 59.31 79 ALA A O 1
ATOM 643 N N . GLY A 1 80 ? -10.678 4.621 11.966 1.00 55.38 80 GLY A N 1
ATOM 644 C CA . GLY A 1 80 ? -12.071 5.112 11.988 1.00 55.38 80 GLY A CA 1
ATOM 645 C C . GLY A 1 80 ? -12.363 6.528 12.539 1.00 55.38 80 GLY A C 1
ATOM 646 O O . GLY A 1 80 ? -13.516 6.789 12.863 1.00 55.38 80 GLY A O 1
ATOM 647 N N . ASP A 1 81 ? -11.393 7.444 12.658 1.00 56.00 81 ASP A N 1
ATOM 648 C CA . ASP A 1 81 ? -11.608 8.766 13.285 1.00 56.00 81 ASP A CA 1
ATOM 649 C C . ASP A 1 81 ? -12.462 9.724 12.429 1.00 56.00 81 ASP A C 1
ATOM 651 O O . ASP A 1 81 ? -12.436 9.699 11.199 1.00 56.00 81 ASP A O 1
ATOM 655 N N . PHE A 1 82 ? -13.204 10.632 13.069 1.00 54.19 82 PHE A N 1
ATOM 656 C CA . PHE A 1 82 ? -14.156 11.534 12.399 1.00 54.19 82 PHE A CA 1
ATOM 657 C C . PHE A 1 82 ? -13.512 12.699 11.614 1.00 54.19 82 PHE A C 1
ATOM 659 O O . PHE A 1 82 ? -14.196 13.360 10.836 1.00 54.19 82 PHE A O 1
ATOM 666 N N . THR A 1 83 ? -12.205 12.961 11.766 1.00 55.94 83 THR A N 1
ATOM 667 C CA . THR A 1 83 ? -11.499 14.064 11.078 1.00 55.94 83 THR A CA 1
ATOM 668 C C . THR A 1 83 ? -10.335 13.582 10.207 1.00 55.94 83 THR A C 1
ATOM 670 O O . THR A 1 83 ? -9.423 12.896 10.662 1.00 55.94 83 THR A O 1
ATOM 673 N N . VAL A 1 84 ? -10.329 14.005 8.938 1.00 55.72 84 VAL A N 1
ATOM 674 C CA . VAL A 1 84 ? -9.406 13.544 7.875 1.00 55.72 84 VAL A CA 1
ATOM 675 C C . VAL A 1 84 ? -7.923 13.769 8.210 1.00 55.72 84 VAL A C 1
ATOM 677 O O . VAL A 1 84 ? -7.081 12.913 7.948 1.00 55.72 84 VAL A O 1
ATOM 680 N N . ILE A 1 85 ? -7.601 14.909 8.829 1.00 57.16 85 ILE A N 1
ATOM 681 C CA . ILE A 1 85 ? -6.225 15.299 9.191 1.00 57.16 85 ILE A CA 1
ATOM 682 C C . ILE A 1 85 ? -5.771 14.606 10.489 1.00 57.16 85 ILE A C 1
ATOM 684 O O . ILE A 1 85 ? -4.605 14.224 10.614 1.00 57.16 85 ILE A O 1
ATOM 688 N N . GLY A 1 86 ? -6.695 14.400 11.436 1.00 58.09 86 GLY A N 1
ATOM 689 C CA . GLY A 1 86 ? -6.447 13.668 12.681 1.00 58.09 86 GLY A CA 1
ATOM 690 C C . GLY A 1 86 ? -6.141 12.193 12.419 1.00 58.09 86 GLY A C 1
ATOM 691 O O . GLY A 1 86 ? -5.118 11.696 12.893 1.00 58.09 86 GLY A O 1
ATOM 692 N N . ARG A 1 87 ? -6.944 11.551 11.554 1.00 58.00 87 ARG A N 1
ATOM 693 C CA . ARG A 1 87 ? -6.734 10.179 11.055 1.00 58.00 87 ARG A CA 1
ATOM 694 C C . ARG A 1 87 ? -5.329 9.992 10.502 1.00 58.00 87 ARG A C 1
ATOM 696 O O . ARG A 1 87 ? -4.629 9.078 10.923 1.00 58.00 87 ARG A O 1
ATOM 703 N N . LEU A 1 88 ? -4.903 10.873 9.590 1.00 56.94 88 LEU A N 1
ATOM 704 C CA . LEU A 1 88 ? -3.607 10.754 8.920 1.00 56.94 88 LEU A CA 1
ATOM 705 C C . LEU A 1 88 ? -2.450 10.853 9.923 1.00 56.94 88 LEU A C 1
ATOM 707 O O . LEU A 1 88 ? -1.529 10.047 9.878 1.00 56.94 88 LEU A O 1
ATOM 711 N N . ARG A 1 89 ? -2.506 11.795 10.872 1.00 59.03 89 ARG A N 1
ATOM 712 C CA . ARG A 1 89 ? -1.434 11.990 11.861 1.00 59.03 89 ARG A CA 1
ATOM 713 C C . ARG A 1 89 ? -1.386 10.877 12.913 1.00 59.03 89 ARG A C 1
ATOM 715 O O . ARG A 1 89 ? -0.294 10.468 13.306 1.00 59.03 89 ARG A O 1
ATOM 722 N N . ALA A 1 90 ? -2.542 10.387 13.363 1.00 59.56 90 ALA A N 1
ATOM 723 C CA . ALA A 1 90 ? -2.637 9.292 14.328 1.00 59.56 90 ALA A CA 1
ATOM 724 C C . ALA A 1 90 ? -2.198 7.955 13.711 1.00 59.56 90 ALA A C 1
ATOM 726 O O . ALA A 1 90 ? -1.389 7.238 14.302 1.00 59.56 90 ALA A O 1
ATOM 727 N N . SER A 1 91 ? -2.653 7.676 12.488 1.00 56.97 91 SER A N 1
ATOM 728 C CA . SER A 1 91 ? -2.228 6.533 11.679 1.00 56.97 91 SER A CA 1
ATOM 729 C C . SER A 1 91 ? -0.717 6.546 11.438 1.00 56.97 91 SER A C 1
ATOM 731 O O . SER A 1 91 ? -0.032 5.570 11.753 1.00 56.97 91 SER A O 1
ATOM 733 N N . LEU A 1 92 ? -0.173 7.679 10.976 1.00 62.94 92 LEU A N 1
ATOM 734 C CA . LEU A 1 92 ? 1.257 7.798 10.710 1.00 62.94 92 LEU A CA 1
ATOM 735 C C . LEU A 1 92 ? 2.071 7.603 11.988 1.00 62.94 92 LEU A C 1
ATOM 737 O O . LEU A 1 92 ? 3.104 6.957 11.944 1.00 62.94 92 LEU A O 1
ATOM 741 N N . LYS A 1 93 ? 1.606 8.098 13.143 1.00 65.00 93 LYS A N 1
ATOM 742 C CA . LYS A 1 93 ? 2.302 7.919 14.426 1.00 65.00 93 LYS A CA 1
ATOM 743 C C . LYS A 1 93 ? 2.277 6.464 14.905 1.00 65.00 93 LYS A C 1
ATOM 745 O O . LYS A 1 93 ? 3.286 5.990 15.419 1.00 65.00 93 LYS A O 1
ATOM 750 N N . ARG A 1 94 ? 1.157 5.753 14.730 1.00 60.81 94 ARG A N 1
ATOM 751 C CA . ARG A 1 94 ? 1.030 4.339 15.123 1.00 60.81 94 ARG A CA 1
ATOM 752 C C . ARG A 1 94 ? 1.843 3.420 14.212 1.00 60.81 94 ARG A C 1
ATOM 754 O O . ARG A 1 94 ? 2.430 2.458 14.695 1.00 60.81 94 ARG A O 1
ATOM 761 N N . ASN A 1 95 ? 1.935 3.758 12.926 1.00 64.00 95 ASN A N 1
ATOM 762 C CA . ASN A 1 95 ? 2.675 2.977 11.938 1.00 64.00 95 ASN A CA 1
ATOM 763 C C . ASN A 1 95 ? 4.107 3.487 11.680 1.00 64.00 95 ASN A C 1
ATOM 765 O O . ASN A 1 95 ? 4.881 2.841 10.976 1.00 64.00 95 ASN A O 1
ATOM 769 N N . ALA A 1 96 ? 4.503 4.614 12.284 1.00 66.00 96 ALA A N 1
ATOM 770 C CA . ALA A 1 96 ? 5.845 5.185 12.162 1.00 66.00 96 ALA A CA 1
ATOM 771 C C . ALA A 1 96 ? 6.922 4.220 12.649 1.00 66.00 96 ALA A C 1
ATOM 773 O O . ALA A 1 96 ? 8.010 4.228 12.094 1.00 66.00 96 ALA A O 1
ATOM 774 N N . ALA A 1 97 ? 6.631 3.378 13.646 1.00 71.19 97 ALA A N 1
ATOM 775 C CA . ALA A 1 97 ? 7.575 2.370 14.121 1.00 71.19 97 ALA A CA 1
ATOM 776 C C . ALA A 1 97 ? 7.884 1.327 13.035 1.00 71.19 97 ALA A C 1
ATOM 778 O O . ALA A 1 97 ? 9.050 1.038 12.781 1.00 71.19 97 ALA A O 1
ATOM 779 N N . TRP A 1 98 ? 6.859 0.821 12.343 1.00 69.38 98 TRP A N 1
ATOM 780 C CA . TRP A 1 98 ? 7.032 -0.114 11.230 1.00 69.38 98 TRP A CA 1
ATOM 781 C C . TRP A 1 98 ? 7.690 0.559 10.031 1.00 69.38 98 TRP A C 1
ATOM 783 O O . TRP A 1 98 ? 8.639 0.021 9.470 1.00 69.38 98 TRP A O 1
ATOM 793 N N . CYS A 1 99 ? 7.255 1.769 9.683 1.00 70.00 99 CYS A N 1
ATOM 794 C CA . CYS A 1 99 ? 7.847 2.545 8.597 1.00 70.00 99 CYS A CA 1
ATOM 795 C C . CYS A 1 99 ? 9.330 2.866 8.873 1.00 70.00 99 CYS A C 1
ATOM 797 O O . CYS A 1 99 ? 10.184 2.673 8.012 1.00 70.00 99 CYS A O 1
ATOM 799 N N . ALA A 1 100 ? 9.667 3.252 10.107 1.00 70.50 100 ALA A N 1
ATOM 800 C CA . ALA A 1 100 ? 11.043 3.455 10.549 1.00 70.50 100 ALA A CA 1
ATOM 801 C C . ALA A 1 100 ? 11.844 2.150 10.526 1.00 70.50 100 ALA A C 1
ATOM 803 O O . ALA A 1 100 ? 12.981 2.163 10.071 1.00 70.50 100 ALA A O 1
ATOM 804 N N . ALA A 1 101 ? 11.269 1.021 10.949 1.00 75.62 101 ALA A N 1
ATOM 805 C CA . ALA A 1 101 ? 11.930 -0.279 10.867 1.00 75.62 101 ALA A CA 1
ATOM 806 C C . ALA A 1 101 ? 12.246 -0.673 9.413 1.00 75.62 101 ALA A C 1
ATOM 808 O O . ALA A 1 101 ? 13.356 -1.129 9.142 1.00 75.62 101 ALA A O 1
ATOM 809 N N . TYR A 1 102 ? 11.329 -0.431 8.469 1.00 75.06 102 TYR A N 1
ATOM 810 C CA . TYR A 1 102 ? 11.577 -0.646 7.039 1.00 75.06 102 TYR A CA 1
ATOM 811 C C . TYR A 1 102 ? 12.668 0.280 6.492 1.00 75.06 102 TYR A C 1
ATOM 813 O O . TYR A 1 102 ? 13.550 -0.186 5.773 1.00 75.06 102 TYR A O 1
ATOM 821 N N . ILE A 1 103 ? 12.664 1.566 6.862 1.00 74.31 103 ILE A N 1
ATOM 822 C CA . ILE A 1 103 ? 13.704 2.519 6.441 1.00 74.31 103 ILE A CA 1
ATOM 823 C C . ILE A 1 103 ? 15.067 2.150 7.034 1.00 74.31 103 ILE A C 1
ATOM 825 O O . ILE A 1 103 ? 16.064 2.168 6.319 1.00 74.31 103 ILE A O 1
ATOM 829 N N . ILE A 1 104 ? 15.127 1.771 8.311 1.00 77.50 104 ILE A N 1
ATOM 830 C CA . ILE A 1 104 ? 16.364 1.354 8.985 1.00 77.50 104 ILE A CA 1
ATOM 831 C C . ILE A 1 104 ? 16.888 0.049 8.380 1.00 77.50 104 ILE A C 1
ATOM 833 O O . ILE A 1 104 ? 18.077 -0.048 8.084 1.00 77.50 104 ILE A O 1
ATOM 837 N N . GLY A 1 105 ? 16.016 -0.936 8.148 1.00 78.50 105 GLY A N 1
ATOM 838 C CA . GLY A 1 105 ? 16.375 -2.180 7.470 1.00 78.50 105 GLY A CA 1
ATOM 839 C C . GLY A 1 105 ? 16.899 -1.926 6.056 1.00 78.50 105 GLY A C 1
ATOM 840 O O . GLY A 1 105 ? 17.956 -2.438 5.690 1.00 78.50 105 GLY A O 1
ATOM 841 N N . GLY A 1 106 ? 16.221 -1.061 5.297 1.00 72.62 106 GLY A N 1
ATOM 842 C CA . GLY A 1 106 ? 16.669 -0.614 3.979 1.00 72.62 106 GLY A CA 1
ATOM 843 C C . GLY A 1 106 ? 18.037 0.068 4.027 1.00 72.62 106 GLY A C 1
ATOM 844 O O . GLY A 1 106 ? 18.912 -0.269 3.236 1.00 72.62 106 GLY A O 1
ATOM 845 N N . LEU A 1 107 ? 18.262 0.963 4.993 1.00 75.25 107 LEU A N 1
ATOM 846 C CA . LEU A 1 107 ? 19.534 1.662 5.186 1.00 75.25 107 LEU A CA 1
ATOM 847 C C . LEU A 1 107 ? 20.673 0.697 5.554 1.00 75.25 107 LEU A C 1
ATOM 849 O O . LEU A 1 107 ? 21.781 0.838 5.048 1.00 75.25 107 LEU A O 1
ATOM 853 N N . LEU A 1 108 ? 20.416 -0.304 6.400 1.00 78.56 108 LEU A N 1
ATOM 854 C CA . LEU A 1 108 ? 21.410 -1.318 6.768 1.00 78.56 108 LEU A CA 1
ATOM 855 C C . LEU A 1 108 ? 21.827 -2.167 5.566 1.00 78.56 108 LEU A C 1
ATOM 857 O O . LEU A 1 108 ? 23.018 -2.397 5.366 1.00 78.56 108 LEU A O 1
ATOM 861 N N . VAL A 1 109 ? 20.867 -2.586 4.739 1.00 72.44 109 VAL A N 1
ATOM 862 C CA . VAL A 1 109 ? 21.146 -3.302 3.484 1.00 72.44 109 VAL A CA 1
ATOM 863 C C . VAL A 1 109 ? 21.937 -2.414 2.519 1.00 72.44 109 VAL A C 1
ATOM 865 O O . VAL A 1 109 ? 22.889 -2.876 1.893 1.00 72.44 109 VAL A O 1
ATOM 868 N N . LEU A 1 110 ? 21.597 -1.125 2.451 1.00 70.00 110 LEU A N 1
ATOM 869 C CA . LEU A 1 110 ? 22.280 -0.131 1.624 1.00 70.00 110 LEU A CA 1
ATOM 870 C C . LEU A 1 110 ? 23.746 0.069 2.045 1.00 70.00 110 LEU A C 1
ATOM 872 O O . LEU A 1 110 ? 24.636 0.097 1.196 1.00 70.00 110 LEU A O 1
ATOM 876 N N . VAL A 1 111 ? 24.004 0.163 3.352 1.00 75.81 111 VAL A N 1
ATOM 877 C CA . VAL A 1 111 ? 25.355 0.266 3.929 1.00 75.81 111 VAL A CA 1
ATOM 878 C C . VAL A 1 111 ? 26.139 -1.034 3.738 1.00 75.81 111 VAL A C 1
ATOM 880 O O . VAL A 1 111 ? 27.324 -1.003 3.418 1.00 75.81 111 VAL A O 1
ATOM 883 N N . TRP A 1 112 ? 25.494 -2.190 3.885 1.00 75.50 112 TRP A N 1
ATOM 884 C CA . TRP A 1 112 ? 26.138 -3.482 3.649 1.00 75.50 112 TRP A CA 1
ATOM 885 C C . TRP A 1 112 ? 26.574 -3.647 2.182 1.00 75.50 112 TRP A C 1
ATOM 887 O O . TRP A 1 112 ? 27.703 -4.058 1.915 1.00 75.50 112 TRP A O 1
ATOM 897 N N . LEU A 1 113 ? 25.723 -3.248 1.230 1.00 69.06 113 LEU A N 1
ATOM 898 C CA . LEU A 1 113 ? 26.026 -3.266 -0.207 1.00 69.06 113 LEU A CA 1
ATOM 899 C C . LEU A 1 113 ? 27.141 -2.285 -0.595 1.00 69.06 113 LEU A C 1
ATOM 901 O O . LEU A 1 113 ? 27.953 -2.606 -1.464 1.00 69.06 113 LEU A O 1
ATOM 905 N N . SER A 1 114 ? 27.196 -1.107 0.035 1.00 68.00 114 SER A N 1
ATOM 906 C CA . SER A 1 114 ? 28.221 -0.099 -0.262 1.00 68.00 114 SER A CA 1
ATOM 907 C C . SER A 1 114 ? 29.601 -0.480 0.282 1.00 68.00 114 SER A C 1
ATOM 909 O O . SER A 1 114 ? 30.604 -0.238 -0.386 1.00 68.00 114 SER A O 1
ATOM 911 N N . VAL A 1 115 ? 29.664 -1.126 1.451 1.00 72.56 115 VAL A N 1
ATOM 912 C CA . VAL A 1 115 ? 30.922 -1.580 2.070 1.00 72.56 115 VAL A CA 1
ATOM 913 C C . VAL A 1 115 ? 31.421 -2.898 1.463 1.00 72.56 115 VAL A C 1
ATOM 915 O O . VAL A 1 115 ? 32.627 -3.107 1.358 1.00 72.56 115 VAL A O 1
ATOM 918 N N . GLY A 1 116 ? 30.519 -3.782 1.026 1.00 66.88 116 GLY A N 1
ATOM 919 C CA . GLY A 1 116 ? 30.861 -5.110 0.503 1.00 66.88 116 GLY A CA 1
ATOM 920 C C . GLY A 1 116 ? 31.499 -5.143 -0.894 1.00 66.88 116 GLY A C 1
ATOM 921 O O . GLY A 1 116 ? 31.863 -6.220 -1.356 1.00 66.88 116 GLY A O 1
ATOM 922 N N . GLY A 1 117 ? 31.619 -4.011 -1.601 1.00 59.12 117 GLY A N 1
ATOM 923 C CA . GLY A 1 117 ? 32.268 -3.930 -2.924 1.00 59.12 117 GLY A CA 1
ATOM 924 C C . GLY A 1 117 ? 31.548 -4.655 -4.078 1.00 59.12 117 GLY A C 1
ATOM 925 O O . GLY A 1 117 ? 32.031 -4.642 -5.208 1.00 59.12 117 GLY A O 1
ATOM 926 N N . GLY A 1 118 ? 30.383 -5.264 -3.827 1.00 56.50 118 GLY A N 1
ATOM 927 C CA . GLY A 1 118 ? 29.659 -6.118 -4.782 1.00 56.50 118 GLY A CA 1
ATOM 928 C C . GLY A 1 118 ? 28.780 -5.388 -5.804 1.00 56.50 118 GLY A C 1
ATOM 929 O O . GLY A 1 118 ? 28.146 -6.028 -6.643 1.00 56.50 118 GLY A O 1
ATOM 930 N N . ALA A 1 119 ? 28.715 -4.055 -5.774 1.00 58.12 119 ALA A N 1
ATOM 931 C CA . ALA A 1 119 ? 27.860 -3.277 -6.669 1.00 58.12 119 ALA A CA 1
ATOM 932 C C . ALA A 1 119 ? 28.494 -3.087 -8.062 1.00 58.12 119 ALA A C 1
ATOM 934 O O . ALA A 1 119 ? 28.697 -1.965 -8.512 1.00 58.12 119 ALA A O 1
ATOM 935 N N . HIS A 1 120 ? 28.789 -4.175 -8.777 1.00 58.66 120 HIS A N 1
ATOM 936 C CA . HIS A 1 120 ? 29.276 -4.105 -10.165 1.00 58.66 120 HIS A CA 1
ATOM 937 C C . HIS A 1 120 ? 28.201 -3.603 -11.160 1.00 58.66 120 HIS A C 1
ATOM 939 O O . HIS A 1 120 ? 28.518 -3.338 -12.313 1.00 58.66 120 HIS A O 1
ATOM 945 N N . GLY A 1 121 ? 26.949 -3.424 -10.708 1.00 61.56 121 GLY A N 1
ATOM 946 C CA . GLY A 1 121 ? 25.817 -2.900 -11.489 1.00 61.56 121 GLY A CA 1
ATOM 947 C C . GLY A 1 121 ? 25.131 -1.661 -10.896 1.00 61.56 121 GLY A C 1
ATOM 948 O O . GLY A 1 121 ? 24.019 -1.340 -11.298 1.00 61.56 121 GLY A O 1
ATOM 949 N N . GLY A 1 122 ? 25.755 -0.974 -9.930 1.00 71.31 122 GLY A N 1
ATOM 950 C CA . GLY A 1 122 ? 25.152 0.180 -9.251 1.00 71.31 122 GLY A CA 1
ATOM 951 C C . GLY A 1 122 ? 24.079 -0.201 -8.219 1.00 71.31 122 GLY A C 1
ATOM 952 O O . GLY A 1 122 ? 23.380 -1.206 -8.332 1.00 71.31 122 GLY A O 1
ATOM 953 N N . LEU A 1 123 ? 23.963 0.601 -7.161 1.00 70.81 123 LEU A N 1
ATOM 954 C CA . LEU A 1 123 ? 23.044 0.360 -6.040 1.00 70.81 123 LEU A CA 1
ATOM 955 C C . LEU A 1 123 ? 21.567 0.351 -6.478 1.00 70.81 123 LEU A C 1
ATOM 957 O O . LEU A 1 123 ? 20.771 -0.430 -5.961 1.00 70.81 123 LEU A O 1
ATOM 961 N N . SER A 1 124 ? 21.219 1.175 -7.469 1.00 70.62 124 SER A N 1
ATOM 962 C CA . SER A 1 124 ? 19.870 1.267 -8.033 1.00 70.62 124 SER A CA 1
ATOM 963 C C . SER A 1 124 ? 19.404 -0.053 -8.652 1.00 70.62 124 SER A C 1
ATOM 965 O O . SER A 1 124 ? 18.288 -0.481 -8.369 1.00 70.62 124 SER A O 1
ATOM 967 N N . ALA A 1 125 ? 20.255 -0.746 -9.417 1.00 74.44 125 ALA A N 1
ATOM 968 C CA . ALA A 1 125 ? 19.903 -2.013 -10.062 1.00 74.44 125 ALA A CA 1
ATOM 969 C C . ALA A 1 125 ? 19.569 -3.116 -9.045 1.00 74.44 125 ALA A C 1
ATOM 971 O O . ALA A 1 125 ? 18.591 -3.845 -9.208 1.00 74.44 125 ALA A O 1
ATOM 972 N N . TRP A 1 126 ? 20.332 -3.196 -7.952 1.00 76.06 126 TRP A N 1
ATOM 973 C CA . TRP A 1 126 ? 20.056 -4.130 -6.859 1.00 76.06 126 TRP A CA 1
ATOM 974 C C . TRP A 1 126 ? 18.746 -3.806 -6.139 1.00 76.06 126 TRP A C 1
ATOM 976 O O . TRP A 1 126 ? 17.970 -4.717 -5.857 1.00 76.06 126 TRP A O 1
ATOM 986 N N . CYS A 1 127 ? 18.460 -2.525 -5.883 1.00 75.31 127 CYS A N 1
ATOM 987 C CA . CYS A 1 127 ? 17.189 -2.106 -5.290 1.00 75.31 127 CYS A CA 1
ATOM 988 C C . CYS A 1 127 ? 15.994 -2.442 -6.195 1.00 75.31 127 CYS A C 1
ATOM 990 O O . CYS A 1 127 ? 14.980 -2.940 -5.702 1.00 75.31 127 CYS A O 1
ATOM 992 N N . ILE A 1 128 ? 16.124 -2.231 -7.510 1.00 78.31 128 ILE A N 1
ATOM 993 C CA . ILE A 1 128 ? 15.103 -2.602 -8.500 1.00 78.31 128 ILE A CA 1
ATOM 994 C C . ILE A 1 128 ? 14.864 -4.117 -8.466 1.00 78.31 128 ILE A C 1
ATOM 996 O O . ILE A 1 128 ? 13.721 -4.565 -8.353 1.00 78.31 128 ILE A O 1
ATOM 1000 N N . ALA A 1 129 ? 15.932 -4.916 -8.526 1.00 81.50 129 ALA A N 1
ATOM 1001 C CA . ALA A 1 129 ? 15.839 -6.374 -8.513 1.00 81.50 129 ALA A CA 1
ATOM 1002 C C . ALA A 1 129 ? 15.230 -6.903 -7.203 1.00 81.50 129 ALA A C 1
ATOM 1004 O O . ALA A 1 129 ? 14.343 -7.756 -7.235 1.00 81.50 129 ALA A O 1
ATOM 1005 N N . ALA A 1 130 ? 15.647 -6.361 -6.056 1.00 81.69 130 ALA A N 1
ATOM 1006 C CA . ALA A 1 130 ? 15.132 -6.743 -4.745 1.00 81.69 130 ALA A CA 1
ATOM 1007 C C . ALA A 1 130 ? 13.644 -6.391 -4.576 1.00 81.69 130 ALA A C 1
ATOM 1009 O O . ALA A 1 130 ? 12.876 -7.224 -4.099 1.00 81.69 130 ALA A O 1
ATOM 1010 N N . SER A 1 131 ? 13.222 -5.196 -5.008 1.00 81.44 131 SER A N 1
ATOM 1011 C CA . SER A 1 131 ? 11.813 -4.773 -4.979 1.00 81.44 131 SER A CA 1
ATOM 1012 C C . SER A 1 131 ? 10.934 -5.701 -5.822 1.00 81.44 131 SER A C 1
ATOM 1014 O O . SER A 1 131 ? 9.899 -6.177 -5.355 1.00 81.44 131 SER A O 1
ATOM 1016 N N . ASN A 1 132 ? 11.383 -6.040 -7.036 1.00 85.00 132 ASN A N 1
ATOM 1017 C CA . ASN A 1 132 ? 10.668 -6.969 -7.911 1.00 85.00 132 ASN A CA 1
ATOM 1018 C C . ASN A 1 132 ? 10.599 -8.386 -7.325 1.00 85.00 132 ASN A C 1
ATOM 1020 O O . ASN A 1 132 ? 9.532 -8.998 -7.325 1.00 85.00 132 ASN A O 1
ATOM 1024 N N . ALA A 1 133 ? 11.705 -8.901 -6.779 1.00 85.62 133 ALA A N 1
ATOM 1025 C CA . ALA A 1 133 ? 11.728 -10.212 -6.134 1.00 85.62 133 ALA A CA 1
ATOM 1026 C C . ALA A 1 133 ? 10.782 -10.269 -4.924 1.00 85.62 133 ALA A C 1
ATOM 1028 O O . ALA A 1 133 ? 10.033 -11.234 -4.772 1.00 85.62 133 ALA A O 1
ATOM 1029 N N . TRP A 1 134 ? 10.768 -9.219 -4.097 1.00 83.88 134 TRP A N 1
ATOM 1030 C CA . TRP A 1 134 ? 9.839 -9.096 -2.976 1.00 83.88 134 TRP A CA 1
ATOM 1031 C C . TRP A 1 134 ? 8.381 -9.061 -3.443 1.00 83.88 134 TRP A C 1
ATOM 1033 O O . TRP A 1 134 ? 7.554 -9.806 -2.920 1.00 83.88 134 TRP A O 1
ATOM 1043 N N . GLY A 1 135 ? 8.068 -8.253 -4.461 1.00 82.25 135 GLY A N 1
ATOM 1044 C CA . GLY A 1 135 ? 6.724 -8.162 -5.031 1.00 82.25 135 GLY A CA 1
ATOM 1045 C C . GLY A 1 135 ? 6.221 -9.502 -5.570 1.00 82.25 135 GLY A C 1
ATOM 1046 O O . GLY A 1 135 ? 5.101 -9.909 -5.263 1.00 82.25 135 GLY A O 1
ATOM 1047 N N . LEU A 1 136 ? 7.067 -10.232 -6.302 1.00 87.56 136 LEU A N 1
ATOM 1048 C CA . LEU A 1 136 ? 6.743 -11.570 -6.805 1.00 87.56 136 LEU A CA 1
ATOM 1049 C C . LEU A 1 136 ? 6.560 -12.582 -5.674 1.00 87.56 136 LEU A C 1
ATOM 1051 O O . LEU A 1 136 ? 5.619 -13.376 -5.715 1.00 87.56 136 LEU A O 1
ATOM 1055 N N . LEU A 1 137 ? 7.416 -12.546 -4.652 1.00 89.81 137 LEU A N 1
ATOM 1056 C CA . LEU A 1 137 ? 7.307 -13.420 -3.487 1.00 89.81 137 LEU A CA 1
ATOM 1057 C C . LEU A 1 137 ? 5.985 -13.186 -2.753 1.00 89.81 137 LEU A C 1
ATOM 1059 O O . LEU A 1 137 ? 5.230 -14.134 -2.534 1.00 89.81 137 LEU A O 1
ATOM 1063 N N . VAL A 1 138 ? 5.673 -11.928 -2.427 1.00 85.25 138 VAL A N 1
ATOM 1064 C CA . VAL A 1 138 ? 4.420 -11.559 -1.758 1.00 85.25 138 VAL A CA 1
ATOM 1065 C C . VAL A 1 138 ? 3.229 -11.952 -2.621 1.00 85.25 138 VAL A C 1
ATOM 1067 O O . VAL A 1 138 ? 2.328 -12.613 -2.117 1.00 85.25 138 VAL A O 1
ATOM 1070 N N . SER A 1 139 ? 3.235 -11.618 -3.915 1.00 86.94 139 SER A N 1
ATOM 1071 C CA . SER A 1 139 ? 2.150 -11.957 -4.843 1.00 86.94 139 SER A CA 1
ATOM 1072 C C . SER A 1 139 ? 1.912 -13.467 -4.920 1.00 86.94 139 SER A C 1
ATOM 1074 O O . SER A 1 139 ? 0.772 -13.915 -4.823 1.00 86.94 139 SER A O 1
ATOM 1076 N N . THR A 1 140 ? 2.980 -14.265 -4.991 1.00 93.12 140 THR A N 1
ATOM 1077 C CA . THR A 1 140 ? 2.890 -15.732 -5.038 1.00 93.12 140 THR A CA 1
ATOM 1078 C C . THR A 1 140 ? 2.275 -16.296 -3.756 1.00 93.12 140 THR A C 1
ATOM 1080 O O . THR A 1 140 ? 1.364 -17.124 -3.817 1.00 93.12 140 THR A O 1
ATOM 1083 N N . VAL A 1 141 ? 2.721 -15.823 -2.587 1.00 90.88 141 VAL A N 1
ATOM 1084 C CA . VAL A 1 141 ? 2.174 -16.250 -1.288 1.00 90.88 141 VAL A CA 1
ATOM 1085 C C . VAL A 1 141 ? 0.711 -15.824 -1.141 1.00 90.88 141 VAL A C 1
ATOM 1087 O O . VAL A 1 141 ? -0.134 -16.635 -0.752 1.00 90.88 141 VAL A O 1
ATOM 1090 N N . LEU A 1 142 ? 0.388 -14.575 -1.491 1.00 88.06 142 LEU A N 1
ATOM 1091 C CA . LEU A 1 142 ? -0.970 -14.040 -1.399 1.00 88.06 142 LEU A CA 1
ATOM 1092 C C . LEU A 1 142 ? -1.925 -14.763 -2.346 1.00 88.06 142 LEU A C 1
ATOM 1094 O O . LEU A 1 142 ? -3.047 -15.066 -1.953 1.00 88.06 142 LEU A O 1
ATOM 1098 N N . MET A 1 143 ? -1.487 -15.066 -3.567 1.00 91.50 143 MET A N 1
ATOM 1099 C CA . MET A 1 143 ? -2.267 -15.830 -4.537 1.00 91.50 143 MET A CA 1
ATOM 1100 C C . MET A 1 143 ? -2.538 -17.248 -4.027 1.00 91.50 143 MET A C 1
ATOM 1102 O O . MET A 1 143 ? -3.673 -17.718 -4.113 1.00 91.50 143 MET A O 1
ATOM 1106 N N . GLY A 1 144 ? -1.537 -17.896 -3.420 1.00 91.44 144 GLY A N 1
ATOM 1107 C CA . GLY A 1 144 ? -1.703 -19.201 -2.778 1.00 91.44 144 GLY A CA 1
ATOM 1108 C C . GLY A 1 144 ? -2.762 -19.185 -1.672 1.00 91.44 144 GLY A C 1
ATOM 1109 O O . GLY A 1 144 ? -3.652 -20.036 -1.649 1.00 91.44 144 GLY A O 1
ATOM 1110 N N . TYR A 1 145 ? -2.725 -18.183 -0.789 1.00 90.81 145 TYR A N 1
ATOM 1111 C CA . TYR A 1 145 ? -3.750 -18.006 0.243 1.00 90.81 145 TYR A CA 1
ATOM 1112 C C . TYR A 1 145 ? -5.123 -17.655 -0.352 1.00 90.81 145 TYR A C 1
ATOM 1114 O O . TYR A 1 145 ? -6.140 -18.244 0.023 1.00 90.81 145 TYR A O 1
ATOM 1122 N N . GLY A 1 146 ? -5.158 -16.722 -1.304 1.00 90.25 146 GLY A N 1
ATOM 1123 C CA . GLY A 1 146 ? -6.371 -16.217 -1.943 1.00 90.25 146 GLY A CA 1
ATOM 1124 C C . GLY A 1 146 ? -7.171 -17.311 -2.647 1.00 90.25 146 GLY A C 1
ATOM 1125 O O . GLY A 1 146 ? -8.394 -17.341 -2.516 1.00 90.25 146 GLY A O 1
ATOM 1126 N N . LEU A 1 147 ? -6.494 -18.263 -3.297 1.00 92.81 147 LEU A N 1
ATOM 1127 C CA . LEU A 1 147 ? -7.130 -19.392 -3.983 1.00 92.81 147 LEU A CA 1
ATOM 1128 C C . LEU A 1 147 ? -8.001 -20.247 -3.045 1.00 92.81 147 LEU A C 1
ATOM 1130 O O . LEU A 1 147 ? -9.015 -20.791 -3.469 1.00 92.81 147 LEU A O 1
ATOM 1134 N N . VAL A 1 148 ? -7.627 -20.357 -1.768 1.00 93.88 148 VAL A N 1
ATOM 1135 C CA . VAL A 1 148 ? -8.361 -21.151 -0.769 1.00 93.88 148 VAL A CA 1
ATOM 1136 C C . VAL A 1 148 ? -9.311 -20.277 0.047 1.00 93.88 148 VAL A C 1
ATOM 1138 O O . VAL A 1 148 ? -10.455 -20.657 0.313 1.00 93.88 148 VAL A O 1
ATOM 1141 N N . ALA A 1 149 ? -8.851 -19.094 0.453 1.00 91.19 149 ALA A N 1
ATOM 1142 C CA . ALA A 1 149 ? -9.607 -18.202 1.317 1.00 91.19 149 ALA A CA 1
ATOM 1143 C C . ALA A 1 149 ? -10.844 -17.624 0.619 1.00 91.19 149 ALA A C 1
ATOM 1145 O O . ALA A 1 149 ? -11.896 -17.543 1.254 1.00 91.19 149 ALA A O 1
ATOM 1146 N N . VAL A 1 150 ? -10.752 -17.270 -0.671 1.00 90.75 150 VAL A N 1
ATOM 1147 C CA . VAL A 1 150 ? -11.862 -16.652 -1.415 1.00 90.75 150 VAL A CA 1
ATOM 1148 C C . VAL A 1 150 ? -13.038 -17.622 -1.594 1.00 90.75 150 VAL A C 1
ATOM 1150 O O . VAL A 1 150 ? -14.135 -17.274 -1.151 1.00 90.75 150 VAL A O 1
ATOM 1153 N N . PRO A 1 151 ? -12.873 -18.856 -2.115 1.00 92.19 151 PRO A N 1
ATOM 1154 C CA . PRO A 1 151 ? -13.988 -19.802 -2.215 1.00 92.19 151 PRO A CA 1
ATOM 1155 C C . PRO A 1 151 ? -14.576 -20.165 -0.852 1.00 92.19 151 PRO A C 1
ATOM 1157 O O . PRO A 1 151 ? -15.792 -20.217 -0.696 1.00 92.19 151 PRO A O 1
ATOM 1160 N N . ARG A 1 152 ? -13.731 -20.348 0.173 1.00 89.88 152 ARG A N 1
ATOM 1161 C CA . ARG A 1 152 ? -14.196 -20.621 1.542 1.00 89.88 152 ARG A CA 1
ATOM 1162 C C . ARG A 1 152 ? -14.973 -19.444 2.133 1.00 89.88 152 ARG A C 1
ATOM 1164 O O . ARG A 1 152 ? -15.883 -19.639 2.938 1.00 89.88 152 ARG A O 1
ATOM 1171 N N . HIS A 1 153 ? -14.601 -18.215 1.793 1.00 86.62 153 HIS A N 1
ATOM 1172 C CA . HIS A 1 153 ? -15.338 -17.026 2.197 1.00 86.62 153 HIS A CA 1
ATOM 1173 C C . HIS A 1 153 ? -16.698 -16.951 1.494 1.00 86.62 153 HIS A C 1
ATOM 1175 O O . HIS A 1 153 ? -17.706 -16.778 2.173 1.00 86.62 153 HIS A O 1
ATOM 1181 N N . LEU A 1 154 ? -16.744 -17.187 0.180 1.00 88.44 154 LEU A N 1
ATOM 1182 C CA . LEU A 1 154 ? -17.989 -17.242 -0.594 1.00 88.44 154 LEU A CA 1
ATOM 1183 C C . LEU A 1 154 ? -18.928 -18.355 -0.110 1.00 88.44 154 LEU A C 1
ATOM 1185 O O . LEU A 1 154 ? -20.127 -18.132 0.016 1.00 88.44 154 LEU A O 1
ATOM 1189 N N . TRP A 1 155 ? -18.390 -19.525 0.241 1.00 89.94 155 TRP A N 1
ATOM 1190 C CA . TRP A 1 155 ? -19.173 -20.621 0.815 1.00 89.94 155 TRP A CA 1
ATOM 1191 C C . TRP A 1 155 ? -19.813 -20.236 2.153 1.00 89.94 155 TRP A C 1
ATOM 1193 O O . TRP A 1 155 ? -20.985 -20.509 2.384 1.00 89.94 155 TRP A O 1
ATOM 1203 N N . ARG A 1 156 ? -19.068 -19.541 3.024 1.00 84.75 156 ARG A N 1
ATOM 1204 C CA . ARG A 1 156 ? -19.610 -19.018 4.289 1.00 84.75 156 ARG A CA 1
ATOM 1205 C C . ARG A 1 156 ? -20.651 -17.920 4.063 1.00 84.75 156 ARG A C 1
ATOM 1207 O O . ARG A 1 156 ? -21.619 -17.861 4.807 1.00 84.75 156 ARG A O 1
ATOM 1214 N N . LEU A 1 157 ? -20.487 -17.090 3.030 1.00 83.50 157 LEU A N 1
ATOM 1215 C CA . LEU A 1 157 ? -21.494 -16.105 2.605 1.00 83.50 157 LEU A CA 1
ATOM 1216 C C . LEU A 1 157 ? -22.783 -16.752 2.094 1.00 83.50 157 LEU A C 1
ATOM 1218 O O . LEU A 1 157 ? -23.860 -16.201 2.293 1.00 83.50 157 LEU A O 1
ATOM 1222 N N . ALA A 1 158 ? -22.694 -17.937 1.494 1.00 87.00 158 ALA A N 1
ATOM 1223 C CA . ALA A 1 158 ? -23.858 -18.680 1.026 1.00 87.00 158 ALA A CA 1
ATOM 1224 C C . ALA A 1 158 ? -24.704 -19.301 2.159 1.00 87.00 158 ALA A C 1
ATOM 1226 O O . ALA A 1 158 ? -25.815 -19.753 1.888 1.00 87.00 158 ALA A O 1
ATOM 1227 N N . CYS A 1 159 ? -24.226 -19.299 3.412 1.00 87.31 159 CYS A N 1
ATOM 1228 C CA . CYS A 1 159 ? -24.933 -19.822 4.587 1.00 87.31 159 CYS A CA 1
ATOM 1229 C C . CYS A 1 159 ? -25.294 -18.698 5.583 1.00 87.31 159 CYS A C 1
ATOM 1231 O O . CYS A 1 159 ? -24.592 -18.510 6.581 1.00 87.31 159 CYS A O 1
ATOM 1233 N N . PRO A 1 160 ? -26.422 -17.984 5.390 1.00 83.00 160 PRO A N 1
ATOM 1234 C CA . PRO A 1 160 ? -26.799 -16.838 6.221 1.00 83.00 160 PRO A CA 1
ATOM 1235 C C . PRO A 1 160 ? -26.914 -17.154 7.715 1.00 83.00 160 PRO A C 1
ATOM 1237 O O . PRO A 1 160 ? -26.587 -16.312 8.542 1.00 83.00 160 PRO A O 1
ATOM 1240 N N . ALA A 1 161 ? -27.348 -18.367 8.078 1.00 86.00 161 ALA A N 1
ATOM 1241 C CA . ALA A 1 161 ? -27.520 -18.770 9.475 1.00 86.00 161 ALA A CA 1
ATOM 1242 C C . ALA A 1 161 ? -26.189 -18.812 10.251 1.00 86.00 161 ALA A C 1
ATOM 1244 O O . ALA A 1 161 ? -26.115 -18.335 11.383 1.00 86.00 161 ALA A O 1
ATOM 1245 N N . GLU A 1 162 ? -25.127 -19.338 9.634 1.00 82.81 162 GLU A N 1
ATOM 1246 C CA . GLU A 1 162 ? -23.793 -19.411 10.246 1.00 82.81 162 GLU A CA 1
ATOM 1247 C C . GLU A 1 162 ? -23.153 -18.016 10.339 1.00 82.81 162 GLU A C 1
ATOM 1249 O O . GLU A 1 162 ? -22.508 -17.677 11.336 1.00 82.81 162 GLU A O 1
ATOM 1254 N N . GLN A 1 163 ? -23.394 -17.169 9.331 1.00 84.81 163 GLN A N 1
ATOM 1255 C CA . GLN A 1 163 ? -22.975 -15.770 9.372 1.00 84.81 163 GLN A CA 1
ATOM 1256 C C . GLN A 1 163 ? -23.654 -15.009 10.502 1.00 84.81 163 GLN A C 1
ATOM 1258 O O . GLN A 1 163 ? -22.970 -14.324 11.256 1.00 84.81 163 GLN A O 1
ATOM 1263 N N . LEU A 1 164 ? -24.971 -15.172 10.663 1.00 87.38 164 LEU A N 1
ATOM 1264 C CA . LEU A 1 164 ? -25.725 -14.504 11.720 1.00 87.38 164 LEU A CA 1
ATOM 1265 C C . LEU A 1 164 ? -25.209 -14.904 13.106 1.00 87.38 164 LEU A C 1
ATOM 1267 O O . LEU A 1 164 ? -24.993 -14.038 13.946 1.00 87.38 164 LEU A O 1
ATOM 1271 N N . ALA A 1 165 ? -24.957 -16.199 13.326 1.00 88.38 165 ALA A N 1
ATOM 1272 C CA . ALA A 1 165 ? -24.417 -16.702 14.588 1.00 88.38 165 ALA A CA 1
ATOM 1273 C C . ALA A 1 165 ? -23.023 -16.126 14.889 1.00 88.38 165 ALA A C 1
ATOM 1275 O O . ALA A 1 165 ? -22.748 -15.707 16.014 1.00 88.38 165 ALA A O 1
ATOM 1276 N N . THR A 1 166 ? -22.158 -16.049 13.875 1.00 86.19 166 THR A N 1
ATOM 1277 C CA . THR A 1 166 ? -20.813 -15.474 14.019 1.00 86.19 166 THR A CA 1
ATOM 1278 C C . THR A 1 166 ? -20.882 -13.974 14.300 1.00 86.19 166 THR A C 1
ATOM 1280 O O . THR A 1 166 ? -20.232 -13.491 15.223 1.00 86.19 166 THR A O 1
ATOM 1283 N N . SER A 1 167 ? -21.697 -13.232 13.547 1.00 86.88 167 SER A N 1
ATOM 1284 C CA . SER A 1 167 ? -21.899 -11.795 13.747 1.00 86.88 167 SER A CA 1
ATOM 1285 C C . SER A 1 167 ? -22.507 -11.484 15.111 1.00 86.88 167 SER A C 1
ATOM 1287 O O . SER A 1 167 ? -22.071 -10.532 15.750 1.00 86.88 167 SER A O 1
ATOM 1289 N N . TYR A 1 168 ? -23.456 -12.295 15.585 1.00 91.62 168 TYR A N 1
ATOM 1290 C CA . TYR A 1 168 ? -24.033 -12.151 16.919 1.00 91.62 168 TYR A CA 1
ATOM 1291 C C . TYR A 1 168 ? -22.983 -12.384 18.011 1.00 91.62 168 TYR A C 1
ATOM 1293 O O . TYR A 1 168 ? -22.872 -11.580 18.926 1.00 91.62 168 TYR A O 1
ATOM 1301 N N . CYS A 1 169 ? -22.155 -13.425 17.884 1.00 90.25 169 CYS A N 1
ATOM 1302 C CA . CYS A 1 169 ? -21.053 -13.685 18.815 1.00 90.25 169 CYS A CA 1
ATOM 1303 C C . CYS A 1 169 ? -20.065 -12.507 18.879 1.00 90.25 169 CYS A C 1
ATOM 1305 O O . CYS A 1 169 ? -19.708 -12.050 19.963 1.00 90.25 169 CYS A O 1
ATOM 1307 N N . VAL A 1 170 ? -19.684 -11.955 17.720 1.00 91.88 170 VAL A N 1
ATOM 1308 C CA . VAL A 1 170 ? -18.819 -10.767 17.660 1.00 91.88 170 VAL A CA 1
ATOM 1309 C C . VAL A 1 170 ? -19.502 -9.560 18.303 1.00 91.88 170 VAL A C 1
ATOM 1311 O O . VAL A 1 170 ? -18.871 -8.874 19.102 1.00 91.88 170 VAL A O 1
ATOM 1314 N N . ALA A 1 171 ? -20.782 -9.321 18.007 1.00 90.69 171 ALA A N 1
ATOM 1315 C CA . ALA A 1 171 ? -21.543 -8.225 18.598 1.00 90.69 171 ALA A CA 1
ATOM 1316 C C . ALA A 1 171 ? -21.599 -8.330 20.129 1.00 90.69 171 ALA A C 1
ATOM 1318 O O . ALA A 1 171 ? -21.321 -7.346 20.805 1.00 90.69 171 ALA A O 1
ATOM 1319 N N . VAL A 1 172 ? -21.859 -9.525 20.668 1.00 91.62 172 VAL A N 1
ATOM 1320 C CA . VAL A 1 172 ? -21.842 -9.782 22.116 1.00 91.62 172 VAL A CA 1
ATOM 1321 C C . VAL A 1 172 ? -20.453 -9.532 22.701 1.00 91.62 172 VAL A C 1
ATOM 1323 O O . VAL A 1 172 ? -20.337 -8.804 23.677 1.00 91.62 172 VAL A O 1
ATOM 1326 N N . SER A 1 173 ? -19.386 -10.043 22.081 1.00 91.06 173 SER A N 1
ATOM 1327 C CA . SER A 1 173 ? -18.020 -9.815 22.582 1.00 91.06 173 SER A CA 1
ATOM 1328 C C . SER A 1 173 ? -17.610 -8.334 22.574 1.00 91.06 173 SER A C 1
ATOM 1330 O O . SER A 1 173 ? -16.875 -7.877 23.447 1.00 91.06 173 SER A O 1
ATOM 1332 N N . MET A 1 174 ? -18.094 -7.564 21.594 1.00 85.88 174 MET A N 1
ATOM 1333 C CA . MET A 1 174 ? -17.862 -6.121 21.516 1.00 85.88 174 MET A CA 1
ATOM 1334 C C . MET A 1 174 ? -18.665 -5.372 22.581 1.00 85.88 174 MET A C 1
ATOM 1336 O O . MET A 1 174 ? -18.158 -4.403 23.140 1.00 85.88 174 MET A O 1
ATOM 1340 N N . ASP A 1 175 ? -19.888 -5.820 22.872 1.00 84.25 175 ASP A N 1
ATOM 1341 C CA . ASP A 1 175 ? -20.715 -5.268 23.945 1.00 84.25 175 ASP A CA 1
ATOM 1342 C C . ASP A 1 175 ? -20.106 -5.556 25.324 1.00 84.25 175 ASP A C 1
ATOM 1344 O O . ASP A 1 175 ? -19.988 -4.650 26.141 1.00 84.25 175 ASP A O 1
ATOM 1348 N N . GLU A 1 176 ? -19.585 -6.765 25.553 1.00 88.75 176 GLU A N 1
ATOM 1349 C CA . GLU A 1 176 ? -18.837 -7.106 26.770 1.00 88.75 176 GLU A CA 1
ATOM 1350 C C . GLU A 1 176 ? -17.591 -6.223 26.950 1.00 88.75 176 GLU A C 1
ATOM 1352 O O . GLU A 1 176 ? -17.378 -5.676 28.031 1.00 88.75 176 GLU A O 1
ATOM 1357 N N . ALA A 1 177 ? -16.794 -6.021 25.893 1.00 84.44 177 ALA A N 1
ATOM 1358 C CA . ALA A 1 177 ? -15.623 -5.138 25.933 1.00 84.44 177 ALA A CA 1
ATOM 1359 C C . ALA A 1 177 ? -16.003 -3.659 26.139 1.00 84.44 177 ALA A C 1
ATOM 1361 O O . ALA A 1 177 ? -15.301 -2.892 26.806 1.00 84.44 177 ALA A O 1
ATOM 1362 N N . ARG A 1 178 ? -17.135 -3.233 25.573 1.00 81.44 178 ARG A N 1
ATOM 1363 C CA . ARG A 1 178 ? -17.688 -1.903 25.826 1.00 81.44 178 ARG A CA 1
ATOM 1364 C C . ARG A 1 178 ? -18.097 -1.773 27.293 1.00 81.44 178 ARG A C 1
ATOM 1366 O O . ARG A 1 178 ? -17.736 -0.789 27.925 1.00 81.44 178 ARG A O 1
ATOM 1373 N N . LEU A 1 179 ? -18.808 -2.749 27.846 1.00 82.12 179 LEU A N 1
ATOM 1374 C CA . LEU A 1 179 ? -19.228 -2.737 29.245 1.00 82.12 179 LEU A CA 1
ATOM 1375 C C . LEU A 1 179 ? -18.023 -2.743 30.192 1.00 82.12 179 LEU A C 1
ATOM 1377 O O . LEU A 1 179 ? -18.006 -1.970 31.143 1.00 82.12 179 LEU A O 1
ATOM 1381 N N . SER A 1 180 ? -16.982 -3.535 29.916 1.00 85.38 180 SER A N 1
ATOM 1382 C CA . SER A 1 180 ? -15.777 -3.562 30.757 1.00 85.38 180 SER A CA 1
ATOM 1383 C C . SER A 1 180 ? -15.074 -2.203 30.802 1.00 85.38 180 SER A C 1
ATOM 1385 O O . SER A 1 180 ? -14.769 -1.711 31.882 1.00 85.38 180 SER A O 1
ATOM 1387 N N . THR A 1 181 ? -14.890 -1.550 29.649 1.00 78.06 181 THR A N 1
ATOM 1388 C CA . THR A 1 181 ? -14.292 -0.202 29.588 1.00 78.06 181 THR A CA 1
ATOM 1389 C C . THR A 1 181 ? -15.180 0.858 30.244 1.00 78.06 181 THR A C 1
ATOM 1391 O O . THR A 1 181 ? -14.676 1.810 30.838 1.00 78.06 181 THR A O 1
ATOM 1394 N N . GLN A 1 182 ? -16.504 0.689 30.184 1.00 75.56 182 GLN A N 1
ATOM 1395 C CA . GLN A 1 182 ? -17.453 1.533 30.906 1.00 75.56 182 GLN A CA 1
ATOM 1396 C C . GLN A 1 182 ? -17.326 1.385 32.429 1.00 75.56 182 GLN A C 1
ATOM 1398 O O . GLN A 1 182 ? -17.315 2.402 33.122 1.00 75.56 182 GLN A O 1
ATOM 1403 N N . PHE A 1 183 ? -17.191 0.159 32.943 1.00 80.75 183 PHE A N 1
ATOM 1404 C CA . PHE A 1 183 ? -16.970 -0.083 34.372 1.00 80.75 183 PHE A CA 1
ATOM 1405 C C . PHE A 1 183 ? -15.624 0.471 34.846 1.00 80.75 183 PHE A C 1
ATOM 1407 O O . PHE A 1 183 ? -15.589 1.175 35.848 1.00 80.75 183 PHE A O 1
ATOM 1414 N N . GLU A 1 184 ? -14.543 0.254 34.090 1.00 81.38 184 GLU A N 1
ATOM 1415 C CA . GLU A 1 184 ? -13.227 0.833 34.401 1.00 81.38 184 GLU A CA 1
ATOM 1416 C C . GLU A 1 184 ? -13.286 2.365 34.493 1.00 81.38 184 GLU A C 1
ATOM 1418 O O . GLU A 1 184 ? -12.717 2.963 35.407 1.00 81.38 184 GLU A O 1
ATOM 1423 N N . LEU A 1 185 ? -14.013 3.019 33.580 1.00 78.81 185 LEU A N 1
ATOM 1424 C CA . LEU A 1 185 ? -14.203 4.468 33.623 1.00 78.81 185 LEU A CA 1
ATOM 1425 C C . LEU A 1 185 ? -14.966 4.905 34.882 1.00 78.81 185 LEU A C 1
ATOM 1427 O O . LEU A 1 185 ? -14.599 5.900 35.507 1.00 78.81 185 LEU A O 1
ATOM 1431 N N . GLN A 1 186 ? -16.018 4.173 35.257 1.00 76.94 186 GLN A N 1
ATOM 1432 C CA . GLN A 1 186 ? -16.814 4.470 36.446 1.00 76.94 186 GLN A CA 1
ATOM 1433 C C . GLN A 1 186 ? -16.000 4.300 37.737 1.00 76.94 186 GLN A C 1
ATOM 1435 O O . GLN A 1 186 ? -16.093 5.146 38.631 1.00 76.94 186 GLN A O 1
ATOM 1440 N N . ASP A 1 187 ? -15.157 3.270 37.809 1.00 84.12 187 ASP A N 1
ATOM 1441 C CA . ASP A 1 187 ? -14.252 3.044 38.934 1.00 84.12 187 ASP A CA 1
ATOM 1442 C C . ASP A 1 187 ? -13.259 4.206 39.075 1.00 84.12 187 ASP A C 1
ATOM 1444 O O . ASP A 1 187 ? -13.165 4.799 40.152 1.00 84.12 187 ASP A O 1
ATOM 1448 N N . VAL A 1 188 ? -12.615 4.629 37.978 1.00 83.50 188 VAL A N 1
ATOM 1449 C CA . VAL A 1 188 ? -11.685 5.776 37.967 1.00 83.50 188 VAL A CA 1
ATOM 1450 C C . VAL A 1 188 ? -12.380 7.082 38.372 1.00 83.50 188 VAL A C 1
ATOM 1452 O O . VAL A 1 188 ? -11.819 7.874 39.129 1.00 83.50 188 VAL A O 1
ATOM 1455 N N . ILE A 1 189 ? -13.613 7.312 37.910 1.00 77.44 189 ILE A N 1
ATOM 1456 C CA . ILE A 1 189 ? -14.437 8.469 38.299 1.00 77.44 189 ILE A CA 1
ATOM 1457 C C . ILE A 1 189 ? -14.716 8.458 39.809 1.00 77.44 189 ILE A C 1
ATOM 1459 O O . ILE A 1 189 ? -14.622 9.496 40.471 1.00 77.44 189 ILE A O 1
ATOM 1463 N N . SER A 1 190 ? -15.045 7.289 40.363 1.00 77.69 190 SER A N 1
ATOM 1464 C CA . SER A 1 190 ? -15.350 7.131 41.785 1.00 77.69 190 SER A CA 1
ATOM 1465 C C . SER A 1 190 ? -14.117 7.326 42.673 1.00 77.69 190 SER A C 1
ATOM 1467 O O . SER A 1 190 ? -14.198 8.023 43.688 1.00 77.69 190 SER A O 1
ATOM 1469 N N . GLU A 1 191 ? -12.965 6.795 42.258 1.00 85.00 191 GLU A N 1
ATOM 1470 C CA . GLU A 1 191 ? -11.686 6.954 42.949 1.00 85.00 191 GLU A CA 1
ATOM 1471 C C . GLU A 1 191 ? -11.226 8.414 42.905 1.00 85.00 191 GLU A C 1
ATOM 1473 O O . GLU A 1 191 ? -10.887 8.988 43.942 1.00 85.00 191 GLU A O 1
ATOM 1478 N N . ALA A 1 192 ? -11.328 9.062 41.739 1.00 79.06 192 ALA A N 1
ATOM 1479 C CA . ALA A 1 192 ? -11.055 10.487 41.602 1.00 79.06 192 ALA A CA 1
ATOM 1480 C C . ALA A 1 192 ? -11.950 11.315 42.534 1.00 79.06 192 ALA A C 1
ATOM 1482 O O . ALA A 1 192 ? -11.448 12.177 43.253 1.00 79.06 192 ALA A O 1
ATOM 1483 N N . ARG A 1 193 ? -13.260 11.032 42.599 1.00 73.31 193 ARG A N 1
ATOM 1484 C CA . ARG A 1 193 ? -14.184 11.714 43.523 1.00 73.31 193 ARG A CA 1
ATOM 1485 C C . ARG A 1 193 ? -13.790 11.505 44.990 1.00 73.31 193 ARG A C 1
ATOM 1487 O O . ARG A 1 193 ? -13.859 12.457 45.769 1.00 73.31 193 ARG A O 1
ATOM 1494 N N . ALA A 1 194 ? -13.390 10.295 45.375 1.00 80.88 194 ALA A N 1
ATOM 1495 C CA . ALA A 1 194 ? -12.973 9.994 46.743 1.00 80.88 194 ALA A CA 1
ATOM 1496 C C . ALA A 1 194 ? -11.691 10.751 47.136 1.00 80.88 194 ALA A C 1
ATOM 1498 O O . ALA A 1 194 ? -11.644 11.345 48.215 1.00 80.88 194 ALA A O 1
ATOM 1499 N N . GLU A 1 195 ? -10.692 10.798 46.250 1.00 80.50 195 GLU A N 1
ATOM 1500 C CA . GLU A 1 195 ? -9.436 11.536 46.453 1.00 80.50 195 GLU A CA 1
ATOM 1501 C C . GLU A 1 195 ? -9.664 13.061 46.474 1.00 80.50 195 GLU A C 1
ATOM 1503 O O . GLU A 1 195 ? -9.058 13.781 47.270 1.00 80.50 195 GLU A O 1
ATOM 1508 N N . ILE A 1 196 ? -10.579 13.570 45.639 1.00 71.31 196 ILE A N 1
ATOM 1509 C CA . ILE A 1 196 ? -11.010 14.976 45.652 1.00 71.31 196 ILE A CA 1
ATOM 1510 C C . ILE A 1 196 ? -11.634 15.328 47.009 1.00 71.31 196 ILE A C 1
ATOM 1512 O O . ILE A 1 196 ? -11.249 16.322 47.622 1.00 71.31 196 ILE A O 1
ATOM 1516 N N . MET A 1 197 ? -12.577 14.514 47.492 1.00 71.31 197 MET A N 1
ATOM 1517 C CA . MET A 1 197 ? -13.292 14.767 48.746 1.00 71.31 197 MET A CA 1
ATOM 1518 C C . MET A 1 197 ? -12.377 14.646 49.972 1.00 71.31 197 MET A C 1
ATOM 1520 O O . MET A 1 197 ? -12.491 15.430 50.912 1.00 71.31 197 MET A O 1
ATOM 1524 N N . SER A 1 198 ? -11.449 13.685 49.972 1.00 75.00 198 SER A N 1
ATOM 1525 C CA . SER A 1 198 ? -10.492 13.521 51.069 1.00 75.00 198 SER A CA 1
ATOM 1526 C C . SER A 1 198 ? -9.526 14.709 51.159 1.00 75.00 198 SER A C 1
ATOM 1528 O O . SER A 1 198 ? -9.279 15.216 52.255 1.00 75.00 198 SER A O 1
ATOM 1530 N N . ARG A 1 199 ? -9.031 15.208 50.016 1.00 68.06 199 ARG A N 1
ATOM 1531 C CA . ARG A 1 199 ? -8.101 16.347 49.955 1.00 68.06 199 ARG A CA 1
ATOM 1532 C C . ARG A 1 199 ? -8.776 17.701 50.137 1.00 68.06 199 ARG A C 1
ATOM 1534 O O . ARG A 1 199 ? -8.156 18.589 50.721 1.00 68.06 199 ARG A O 1
ATOM 1541 N N . SER A 1 200 ? -10.018 17.877 49.679 1.00 64.12 200 SER A N 1
ATOM 1542 C CA . SER A 1 200 ? -10.773 19.124 49.875 1.00 64.12 200 SER A CA 1
ATOM 1543 C C . SER A 1 200 ? -11.070 19.376 51.355 1.00 64.12 200 SER A C 1
ATOM 1545 O O . SER A 1 200 ? -10.944 20.502 51.824 1.00 64.12 200 SER A O 1
ATOM 1547 N N . MET A 1 201 ? -11.342 18.317 52.123 1.00 59.94 201 MET A N 1
ATOM 1548 C CA . MET A 1 201 ? -11.530 18.382 53.576 1.00 59.94 201 MET A CA 1
ATOM 1549 C C . MET A 1 201 ? -10.259 18.835 54.329 1.00 59.94 201 MET A C 1
ATOM 1551 O O . MET A 1 201 ? -10.335 19.213 55.497 1.00 59.94 201 MET A O 1
ATOM 1555 N N . GLN A 1 202 ? -9.087 18.786 53.681 1.00 61.72 202 GLN A N 1
ATOM 1556 C CA . GLN A 1 202 ? -7.772 19.014 54.288 1.00 61.72 202 GLN A CA 1
ATOM 1557 C C . GLN A 1 202 ? -7.077 20.317 53.847 1.00 61.72 202 GLN A C 1
ATOM 1559 O O . GLN A 1 202 ? -6.107 20.714 54.491 1.00 61.72 202 GLN A O 1
ATOM 1564 N N . MET A 1 203 ? -7.543 20.999 52.794 1.00 55.31 203 MET A N 1
ATOM 1565 C CA . MET A 1 203 ? -6.863 22.166 52.205 1.00 55.31 203 MET A CA 1
ATOM 1566 C C . MET A 1 203 ? -7.783 23.384 52.084 1.00 55.31 203 MET A C 1
ATOM 1568 O O . MET A 1 203 ? -8.815 23.330 51.425 1.00 55.31 203 MET A O 1
ATOM 1572 N N . TRP A 1 204 ? -7.358 24.515 52.658 1.00 54.62 204 TRP A N 1
ATOM 1573 C CA . TRP A 1 204 ? -8.054 25.805 52.588 1.00 54.62 204 TRP A CA 1
ATOM 1574 C C . TRP A 1 204 ? -7.352 26.743 51.590 1.00 54.62 204 TRP A C 1
ATOM 1576 O O . TRP A 1 204 ? -6.821 27.780 51.974 1.00 54.62 204 TRP A O 1
ATOM 1586 N N . ASP A 1 205 ? -7.299 26.348 50.311 1.00 63.53 205 ASP A N 1
ATOM 1587 C CA . ASP A 1 205 ? -6.715 27.158 49.231 1.00 63.53 205 ASP A CA 1
ATOM 1588 C C . ASP A 1 205 ? -7.770 27.519 48.159 1.00 63.53 205 ASP A C 1
ATOM 1590 O O . ASP A 1 205 ? -8.269 26.637 47.453 1.00 63.53 205 ASP A O 1
ATOM 1594 N N . PRO A 1 206 ? -8.078 28.814 47.938 1.00 67.19 206 PRO A N 1
ATOM 1595 C CA . PRO A 1 206 ? -9.176 29.255 47.064 1.00 67.19 206 PRO A CA 1
ATOM 1596 C C . PRO A 1 206 ? -8.936 29.021 45.558 1.00 67.19 206 PRO A C 1
ATOM 1598 O O . PRO A 1 206 ? -9.868 29.085 44.752 1.00 67.19 206 PRO A O 1
ATOM 1601 N N . ASN A 1 207 ? -7.692 28.765 45.135 1.00 68.19 207 ASN A N 1
ATOM 1602 C CA . ASN A 1 207 ? -7.386 28.351 43.757 1.00 68.19 207 ASN A CA 1
ATOM 1603 C C . ASN A 1 207 ? -7.608 26.846 43.543 1.00 68.19 207 ASN A C 1
ATOM 1605 O O . ASN A 1 207 ? -7.960 26.433 42.439 1.00 68.19 207 ASN A O 1
ATOM 1609 N N . LEU A 1 208 ? -7.435 26.041 44.594 1.00 63.66 208 LEU A N 1
ATOM 1610 C CA . LEU A 1 208 ? -7.653 24.598 44.563 1.00 63.66 208 LEU A CA 1
ATOM 1611 C C . LEU A 1 208 ? -9.154 24.276 44.552 1.00 63.66 208 LEU A C 1
ATOM 1613 O O . LEU A 1 208 ? -9.591 23.395 43.821 1.00 63.66 208 LEU A O 1
ATOM 1617 N N . GLU A 1 209 ? -9.950 25.061 45.275 1.00 65.50 209 GLU A N 1
ATOM 1618 C CA . GLU A 1 209 ? -11.414 24.967 45.288 1.00 65.50 209 GLU A CA 1
ATOM 1619 C C . GLU A 1 209 ? -12.027 25.222 43.899 1.00 65.50 209 GLU A C 1
ATOM 1621 O O . GLU A 1 209 ? -12.906 24.487 43.454 1.00 65.50 209 GLU A O 1
ATOM 1626 N N . ARG A 1 210 ? -11.476 26.189 43.149 1.00 68.56 210 ARG A N 1
ATOM 1627 C CA . ARG A 1 210 ? -11.843 26.435 41.743 1.00 68.56 210 ARG A CA 1
ATOM 1628 C C . ARG A 1 210 ? -11.414 25.304 40.805 1.00 68.56 210 ARG A C 1
ATOM 1630 O O . ARG A 1 210 ? -12.120 25.000 39.852 1.00 68.56 210 ARG A O 1
ATOM 1637 N N . ALA A 1 211 ? -10.251 24.699 41.041 1.00 67.44 211 ALA A N 1
ATOM 1638 C CA . ALA A 1 211 ? -9.793 23.566 40.241 1.00 67.44 211 ALA A CA 1
ATOM 1639 C C . ALA A 1 211 ? -10.676 22.329 40.473 1.00 67.44 211 ALA A C 1
ATOM 1641 O O . ALA A 1 211 ? -11.036 21.652 39.514 1.00 67.44 211 ALA A O 1
ATOM 1642 N N . PHE A 1 212 ? -11.081 22.076 41.721 1.00 65.88 212 PHE A N 1
ATOM 1643 C CA . PHE A 1 212 ? -11.991 20.985 42.059 1.00 65.88 212 PHE A CA 1
ATOM 1644 C C . PHE A 1 212 ? -13.408 21.205 41.533 1.00 65.88 212 PHE A C 1
ATOM 1646 O O . PHE A 1 212 ? -14.003 20.247 41.047 1.00 65.88 212 PHE A O 1
ATOM 1653 N N . SER A 1 213 ? -13.932 22.435 41.546 1.00 67.75 213 SER A N 1
ATOM 1654 C CA . SER A 1 213 ? -15.253 22.708 40.966 1.00 67.75 213 SER A CA 1
ATOM 1655 C C . SER A 1 213 ? -15.282 22.474 39.451 1.00 67.75 213 SER A C 1
ATOM 1657 O O . SER A 1 213 ? -16.246 21.909 38.942 1.00 67.75 213 SER A O 1
ATOM 1659 N N . ILE A 1 214 ? -14.203 22.821 38.739 1.00 75.75 214 ILE A N 1
ATOM 1660 C CA . ILE A 1 214 ? -14.049 22.516 37.307 1.00 75.75 214 ILE A CA 1
ATOM 1661 C C . ILE A 1 214 ? -13.957 21.002 37.089 1.00 75.75 214 ILE A C 1
ATOM 1663 O O . ILE A 1 214 ? -14.637 20.473 36.217 1.00 75.75 214 ILE A O 1
ATOM 1667 N N . LEU A 1 215 ? -13.161 20.294 37.895 1.00 71.56 215 LEU A N 1
ATOM 1668 C CA . LEU A 1 215 ? -13.027 18.836 37.810 1.00 71.56 215 LEU A CA 1
ATOM 1669 C C . LEU A 1 215 ? -14.374 18.137 38.027 1.00 71.56 215 LEU A C 1
ATOM 1671 O O . LEU A 1 215 ? -14.731 17.236 37.275 1.00 71.56 215 LEU A O 1
ATOM 1675 N N . GLN A 1 216 ? -15.148 18.598 39.006 1.00 70.12 216 GLN A N 1
ATOM 1676 C CA . GLN A 1 216 ? -16.471 18.071 39.315 1.00 70.12 216 GLN A CA 1
ATOM 1677 C C . GLN A 1 216 ? -17.477 18.344 38.189 1.00 70.12 216 GLN A C 1
ATOM 1679 O O . GLN A 1 216 ? -18.224 17.443 37.822 1.00 70.12 216 GLN A O 1
ATOM 1684 N N . GLN A 1 217 ? -17.428 19.528 37.572 1.00 78.81 217 GLN A N 1
ATOM 1685 C CA . GLN A 1 217 ? -18.237 19.842 36.394 1.00 78.81 217 GLN A CA 1
ATOM 1686 C C . GLN A 1 217 ? -17.866 18.950 35.198 1.00 78.81 217 GLN A C 1
ATOM 1688 O O . GLN A 1 217 ? -18.747 18.393 34.551 1.00 78.81 217 GLN A O 1
ATOM 1693 N N . THR A 1 218 ? -16.571 18.740 34.935 1.00 74.94 218 THR A N 1
ATOM 1694 C CA . THR A 1 218 ? -16.136 17.826 33.863 1.00 74.94 218 THR A CA 1
ATOM 1695 C C . THR A 1 218 ? -16.509 16.369 34.144 1.00 74.94 218 THR A C 1
ATOM 1697 O O . THR A 1 218 ? -16.749 15.605 33.214 1.00 74.94 218 THR A O 1
ATOM 1700 N N . LEU A 1 219 ? -16.581 15.978 35.419 1.00 70.69 219 LEU A N 1
ATOM 1701 C CA . LEU A 1 219 ? -17.013 14.649 35.842 1.00 70.69 219 LEU A CA 1
ATOM 1702 C C . LEU A 1 219 ? -18.503 14.438 35.544 1.00 70.69 219 LEU A C 1
ATOM 1704 O O . LEU A 1 219 ? -18.871 13.414 34.976 1.00 70.69 219 LEU A O 1
ATOM 1708 N N . GLU A 1 220 ? -19.338 15.425 35.880 1.00 74.69 220 GLU A N 1
ATOM 1709 C CA . GLU A 1 220 ? -20.779 15.410 35.602 1.00 74.69 220 GLU A CA 1
ATOM 1710 C C . GLU A 1 220 ? -21.068 15.439 34.097 1.00 74.69 220 GLU A C 1
ATOM 1712 O O . GLU A 1 220 ? -21.933 14.702 33.624 1.00 74.69 220 GLU A O 1
ATOM 1717 N N . GLU A 1 221 ? -20.309 16.220 33.322 1.00 78.06 221 GLU A N 1
ATOM 1718 C CA . GLU A 1 221 ? -20.402 16.218 31.858 1.00 78.06 221 GLU A CA 1
ATOM 1719 C C . GLU A 1 221 ? -20.029 14.847 31.272 1.00 78.06 221 GLU A C 1
ATOM 1721 O O . GLU A 1 221 ? -20.743 14.337 30.409 1.00 78.06 221 GLU A O 1
ATOM 1726 N N . CYS A 1 222 ? -18.968 14.199 31.767 1.00 70.06 222 CYS A N 1
ATOM 1727 C CA . CYS A 1 222 ? -18.606 12.836 31.364 1.00 70.06 222 CYS A CA 1
ATOM 1728 C C . CYS A 1 222 ? -19.696 11.810 31.715 1.00 70.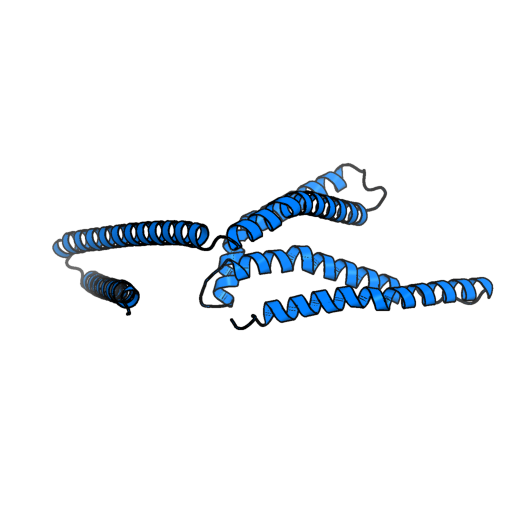06 222 CYS A C 1
ATOM 1730 O O . CYS A 1 222 ? -19.971 10.911 30.919 1.00 70.06 222 CYS A O 1
ATOM 1732 N N . GLU A 1 223 ? -20.333 11.937 32.879 1.00 72.06 223 GLU A N 1
ATOM 1733 C CA . GLU A 1 223 ? -21.407 11.048 33.336 1.00 72.06 223 GLU A CA 1
ATOM 1734 C C . GLU A 1 223 ? -22.697 11.237 32.516 1.00 72.06 223 GLU A C 1
ATOM 1736 O O . GLU A 1 223 ? -23.348 10.257 32.138 1.00 72.06 223 GLU A O 1
ATOM 1741 N N . GLN A 1 224 ? -23.025 12.479 32.145 1.00 77.50 224 GLN A N 1
ATOM 1742 C CA . GLN A 1 224 ? -24.108 12.780 31.206 1.00 77.50 224 GLN A CA 1
ATOM 1743 C C . GLN A 1 224 ? -23.824 12.217 29.816 1.00 77.50 224 GLN A C 1
ATOM 1745 O O . GLN A 1 224 ? -24.683 11.538 29.252 1.00 77.50 224 GLN A O 1
ATOM 1750 N N . LEU A 1 225 ? -22.615 12.421 29.287 1.00 73.88 225 LEU A N 1
ATOM 1751 C CA . LEU A 1 225 ? -22.219 11.876 27.989 1.00 73.88 225 LEU A CA 1
ATOM 1752 C C . LEU A 1 225 ? -22.294 10.343 27.992 1.00 73.88 225 LEU A C 1
ATOM 1754 O O . LEU A 1 225 ? -22.739 9.724 27.026 1.00 73.88 225 LEU A O 1
ATOM 1758 N N . HIS A 1 226 ? -21.899 9.719 29.102 1.00 66.88 226 HIS A N 1
ATOM 1759 C CA . HIS A 1 226 ? -22.013 8.282 29.300 1.00 66.88 226 HIS A CA 1
ATOM 1760 C C . HIS A 1 226 ? -23.475 7.813 29.309 1.00 66.88 226 HIS A C 1
ATOM 1762 O O . HIS A 1 226 ? -23.799 6.824 28.646 1.00 66.88 226 HIS A O 1
ATOM 1768 N N . CYS A 1 227 ? -24.365 8.526 30.009 1.00 68.25 227 CYS A N 1
ATOM 1769 C CA . CYS A 1 227 ? -25.809 8.271 30.026 1.00 68.25 227 CYS A CA 1
ATOM 1770 C C . CYS A 1 227 ? -26.450 8.432 28.637 1.00 68.25 227 CYS A C 1
ATOM 1772 O O . CYS A 1 227 ? -27.282 7.618 28.232 1.00 68.25 227 CYS A O 1
ATOM 1774 N N . GLU A 1 228 ? -26.055 9.448 27.873 1.00 76.69 228 GLU A N 1
ATOM 1775 C CA . GLU A 1 228 ? -26.531 9.651 26.503 1.00 76.69 228 GLU A CA 1
ATOM 1776 C C . GLU A 1 228 ? -26.029 8.556 25.558 1.00 76.69 228 GLU A C 1
ATOM 1778 O O . GLU A 1 228 ? -26.804 8.019 24.768 1.00 76.69 228 GLU A O 1
ATOM 1783 N N . LEU A 1 229 ? -24.765 8.142 25.678 1.00 65.69 229 LEU A N 1
ATOM 1784 C CA . LEU A 1 229 ? -24.194 7.052 24.882 1.00 65.69 229 LEU A CA 1
ATOM 1785 C C . LEU A 1 229 ? -24.786 5.680 25.230 1.00 65.69 229 LEU A C 1
ATOM 1787 O O . LEU A 1 229 ? -24.797 4.787 24.378 1.00 65.69 229 LEU A O 1
ATOM 1791 N N . THR A 1 230 ? -25.251 5.475 26.464 1.00 63.56 230 THR A N 1
AT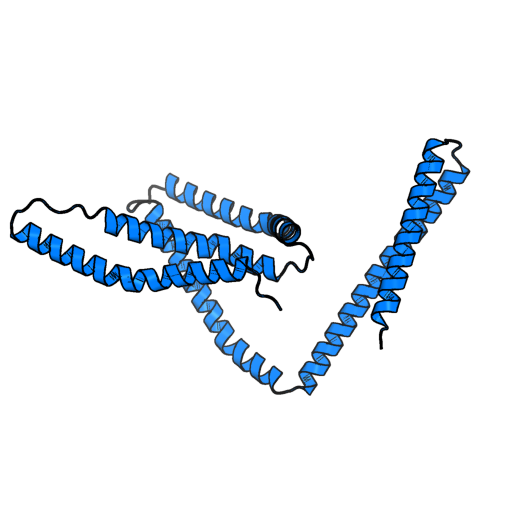OM 1792 C CA . THR A 1 230 ? -25.935 4.239 26.891 1.00 63.56 230 THR A CA 1
ATOM 1793 C C . THR A 1 230 ? -27.409 4.225 26.497 1.00 63.56 230 THR A C 1
ATOM 1795 O O . THR A 1 230 ? -27.894 3.188 26.046 1.00 63.56 230 THR A O 1
ATOM 1798 N N . ASN A 1 231 ? -28.116 5.354 26.586 1.00 65.75 231 ASN A N 1
ATOM 1799 C CA . ASN A 1 231 ? -29.523 5.451 26.183 1.00 65.75 231 ASN A CA 1
ATOM 1800 C C . ASN A 1 231 ? -29.707 5.587 24.664 1.00 65.75 231 ASN A C 1
ATOM 1802 O O . ASN A 1 231 ? -30.640 5.013 24.112 1.00 65.75 231 ASN A O 1
ATOM 1806 N N . GLY A 1 232 ? -28.799 6.270 23.964 1.00 57.12 232 GLY A N 1
ATOM 1807 C CA . GLY A 1 232 ? -28.798 6.373 22.500 1.00 57.12 232 GLY A CA 1
ATOM 1808 C C . GLY A 1 232 ? -28.502 5.043 21.799 1.00 57.12 232 GLY A C 1
ATOM 1809 O O . GLY A 1 232 ? -28.985 4.810 20.695 1.00 57.12 232 GLY A O 1
ATOM 1810 N N . ALA A 1 233 ? -27.787 4.128 22.464 1.00 50.66 233 ALA A N 1
ATOM 1811 C CA . ALA A 1 233 ? -27.618 2.744 22.013 1.00 50.66 233 ALA A CA 1
ATOM 1812 C C . ALA A 1 233 ? -28.886 1.880 22.200 1.00 50.66 233 ALA A C 1
ATOM 1814 O O . ALA A 1 233 ? -28.949 0.775 21.670 1.00 50.66 233 ALA A O 1
ATOM 1815 N N . ARG A 1 234 ? -29.898 2.382 22.927 1.00 46.16 234 ARG A N 1
ATOM 1816 C CA . ARG A 1 234 ? -31.226 1.767 23.121 1.00 46.16 234 ARG A CA 1
ATOM 1817 C C . ARG A 1 234 ? -32.337 2.488 22.331 1.00 46.16 234 ARG A C 1
ATOM 1819 O O . ARG A 1 234 ? -33.492 2.474 22.752 1.00 46.16 234 ARG A O 1
ATOM 1826 N N . GLY A 1 235 ? -32.000 3.154 21.223 1.00 37.56 235 GLY A N 1
ATOM 1827 C CA . GLY A 1 235 ? -32.991 3.631 20.244 1.00 37.56 235 GLY A CA 1
ATOM 1828 C C . GLY A 1 235 ? -33.653 2.460 19.496 1.00 37.56 235 GLY A C 1
ATOM 1829 O O . GLY A 1 235 ? -33.020 1.412 19.401 1.00 37.56 235 GLY A O 1
ATOM 1830 N N . PRO A 1 236 ? -34.905 2.628 19.022 1.00 42.00 236 PRO A N 1
ATOM 1831 C CA . PRO A 1 236 ? -35.899 1.564 18.811 1.00 42.00 236 PRO A CA 1
ATOM 1832 C C . PRO A 1 236 ? -35.478 0.413 17.894 1.00 42.00 236 PRO A C 1
ATOM 1834 O O . PRO A 1 236 ? -34.782 0.670 16.886 1.00 42.00 236 PRO A O 1
#